Protein AF-A0AAD8F0W1-F1 (afdb_monomer)

Foldseek 3Di:
DPFQFADDVRPHGADPQQVVSGADRYPSFRPRAGAWQAADGRSPHGDDQQFTGTNSPHGAAPQAVVSGARRRPSFHPHGHPQFDDRRRPHGHDPPPPPPVVVVVVVVVVVVVVVVVCCVVVVVVVVVVCVVPVDDDPVVVVVVVVVVVVVVVVPDDDDDDPDPDDPPPPPPPPDPPDDDDDDDDDDDDDDDDDDDD

Mean predicted aligned error: 18.27 Å

Nearest PDB structures (foldseek):
  4k0v-assembly1_A  TM=4.143E-01  e=1.938E-05  Homo sapiens
  5mwf-assembly4_D  TM=3.570E-01  e=5.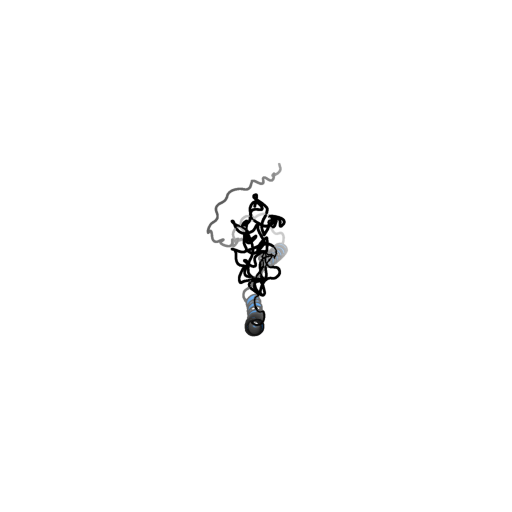885E-01  Homo sapiens
  5mwf-assembly3_C  TM=3.601E-01  e=7.722E-01  Homo sapiens

Sequence (196 aa):
CQSGQWGRNCTSSCNFNCFDSDCDSQRGSCLFGCVEGYRPPHCTETCVNGTYGQSCSSRCSSSCENAECDPFKGSCYKCAVGYEGPNCELKTFSVEMNSFRIGYAIGTLVTFLIILALLLVKPYLVQWREKFEKPSIYDQADALYEARHNYNDTVEEDNYQDREDIYQNCVVIQPEVDQGTEEYQNLSEYEFVKSK

pLDDT: mean 76.95, std 22.84, range [27.45, 98.31]

InterPro domains:
  IPR009030 Growth factor receptor cysteine-rich domain superfamily [SSF57184] (1-88)
  IPR052108 Multiple EGF-like domains/Integrin beta-like [PTHR24035] (1-91)

Solvent-accessible surface area (backbone atoms only — not comparable to full-atom values): 11509 Å² total; per-residue (Å²): 92,61,92,38,20,11,41,86,91,40,76,40,68,32,40,76,40,12,37,93,29,31,31,37,36,69,80,37,33,25,73,74,35,16,37,63,18,15,24,64,58,47,26,83,44,59,29,56,84,35,22,8,24,54,38,31,74,41,68,30,38,86,37,12,40,94,26,33,29,39,25,57,79,32,35,33,82,43,50,31,92,48,33,37,68,62,47,21,77,42,74,46,83,75,76,72,79,78,61,54,71,62,54,50,56,55,51,53,53,52,52,49,53,51,52,52,48,49,65,56,47,47,59,52,51,52,58,46,43,78,73,66,64,71,78,52,75,66,64,56,50,52,58,52,51,53,54,52,53,58,53,60,73,70,59,71,94,76,74,101,79,79,91,81,88,88,83,82,79,82,76,75,82,72,79,87,72,85,89,76,87,81,92,78,84,88,83,77,91,79,89,77,88,81,90,130

Organism: Biomphalaria pfeifferi (NCBI:txid112525)

Secondary structure (DSSP, 8-state):
--TTEESGGG-EEPPTTBGGG-B-TTT--BTT-B-BTB-TTTS-SBPPTTEESBTT-EE--TTBGGG-B-TTT--BSSBPTTEESTTS-EE-----TTTHHHHHHHHHHHHHHHHHHHHHHHHHHHHHHHHH-PPPHHHHHHHHHHHHHHHHHT-----TT--SSSSS----------------------------

Structure (mmCIF, N/CA/C/O backbone):
data_AF-A0AAD8F0W1-F1
#
_entry.id   AF-A0AAD8F0W1-F1
#
loop_
_atom_site.group_PDB
_atom_site.id
_atom_site.type_symbol
_atom_site.label_atom_id
_atom_site.label_alt_id
_atom_site.label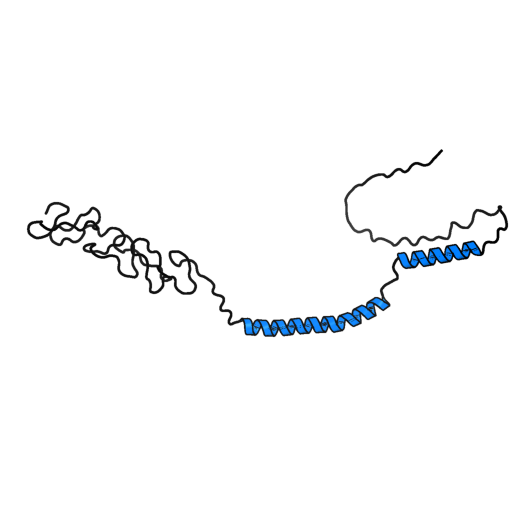_comp_id
_atom_site.label_asym_id
_atom_site.label_entity_id
_atom_site.label_seq_id
_atom_site.pdbx_PDB_ins_code
_atom_site.Cartn_x
_atom_site.Cartn_y
_atom_site.Cartn_z
_atom_site.occupancy
_atom_site.B_iso_or_equiv
_atom_site.auth_seq_id
_atom_site.auth_comp_id
_atom_site.auth_asym_id
_atom_site.auth_atom_id
_atom_site.pdbx_PDB_model_num
ATOM 1 N N . CYS A 1 1 ? 24.302 -4.507 -29.633 1.00 89.38 1 CYS A N 1
ATOM 2 C CA . CYS A 1 1 ? 24.215 -3.041 -29.486 1.00 89.38 1 CYS A CA 1
ATOM 3 C C . CYS A 1 1 ? 25.045 -2.617 -28.290 1.00 89.38 1 CYS A C 1
ATOM 5 O O . CYS A 1 1 ? 25.392 -3.490 -27.503 1.00 89.38 1 CYS A O 1
ATOM 7 N N . GLN A 1 2 ? 25.426 -1.340 -28.184 1.00 91.12 2 GLN A N 1
ATOM 8 C CA . GLN A 1 2 ? 26.020 -0.824 -26.941 1.00 91.12 2 GLN A CA 1
ATOM 9 C C . GLN A 1 2 ? 24.971 -0.864 -25.813 1.00 91.12 2 GLN A C 1
ATOM 11 O O . GLN A 1 2 ? 23.775 -0.914 -26.116 1.00 91.12 2 GLN A O 1
ATOM 16 N N . SER A 1 3 ? 25.396 -0.865 -24.541 1.00 90.81 3 SER A N 1
ATOM 17 C CA . SER A 1 3 ? 24.460 -0.792 -23.404 1.00 90.81 3 SER A CA 1
ATOM 18 C C . SER A 1 3 ? 23.529 0.412 -23.545 1.00 90.81 3 SER A C 1
ATOM 20 O O . SER A 1 3 ? 23.950 1.482 -23.987 1.00 90.81 3 SER A O 1
ATOM 22 N N . GLY A 1 4 ? 22.255 0.215 -23.208 1.00 93.38 4 GLY A N 1
ATOM 23 C CA . GLY A 1 4 ? 21.207 1.221 -23.401 1.00 93.38 4 GLY A CA 1
ATOM 24 C C . GLY A 1 4 ? 20.577 1.259 -24.804 1.00 93.38 4 GLY A C 1
ATOM 25 O O . GLY A 1 4 ? 19.687 2.077 -25.033 1.00 93.38 4 GLY A O 1
ATOM 26 N N . GLN A 1 5 ? 20.978 0.388 -25.741 1.00 96.12 5 GLN A N 1
ATOM 27 C CA . GLN A 1 5 ? 20.393 0.286 -27.089 1.00 96.12 5 GLN A CA 1
ATOM 28 C C . GLN A 1 5 ? 20.001 -1.152 -27.460 1.00 96.12 5 GLN A C 1
ATOM 30 O O . GLN A 1 5 ? 20.658 -2.116 -27.067 1.00 96.12 5 GLN A O 1
ATOM 35 N N . TRP A 1 6 ? 18.977 -1.309 -28.302 1.00 97.44 6 TRP A N 1
ATOM 36 C CA . TRP A 1 6 ? 18.485 -2.603 -28.777 1.00 97.44 6 TRP A CA 1
ATOM 37 C C . TRP A 1 6 ? 17.912 -2.558 -30.206 1.00 97.44 6 TRP A C 1
ATOM 39 O O . TRP A 1 6 ? 17.749 -1.499 -30.820 1.00 97.44 6 TRP A O 1
ATOM 49 N N . GLY A 1 7 ? 17.618 -3.742 -30.749 1.00 96.69 7 GLY A N 1
ATOM 50 C CA . GLY A 1 7 ? 16.962 -3.924 -32.045 1.00 96.69 7 GLY A CA 1
ATOM 51 C C . GLY A 1 7 ? 17.927 -4.024 -33.232 1.00 96.69 7 GLY A C 1
ATOM 52 O O . GLY A 1 7 ? 19.152 -3.944 -33.102 1.00 96.69 7 GLY A O 1
ATOM 53 N N . ARG A 1 8 ? 17.375 -4.221 -34.438 1.00 94.69 8 ARG A N 1
ATOM 54 C CA . ARG A 1 8 ? 18.183 -4.278 -35.668 1.00 94.69 8 ARG A CA 1
ATOM 55 C C . ARG A 1 8 ? 18.797 -2.903 -35.932 1.00 94.69 8 ARG A C 1
ATOM 57 O O . ARG A 1 8 ? 18.085 -1.907 -35.944 1.00 94.69 8 ARG A O 1
ATOM 64 N N . ASN A 1 9 ? 20.109 -2.868 -36.153 1.00 95.00 9 ASN A N 1
ATOM 65 C CA . ASN A 1 9 ? 20.916 -1.649 -36.304 1.00 95.00 9 ASN A CA 1
ATOM 66 C C . ASN A 1 9 ? 21.029 -0.763 -35.047 1.00 95.00 9 ASN A C 1
ATOM 68 O O . ASN A 1 9 ? 21.560 0.336 -35.156 1.00 95.00 9 ASN A O 1
ATOM 72 N N . CYS A 1 10 ? 20.593 -1.226 -33.867 1.00 94.81 10 CYS A N 1
ATOM 73 C CA . CYS A 1 10 ? 20.797 -0.523 -32.590 1.00 94.81 10 CYS A CA 1
ATOM 74 C C . CYS A 1 10 ? 20.196 0.887 -32.521 1.00 94.81 10 CYS A C 1
ATOM 76 O O . CYS A 1 10 ? 20.738 1.773 -31.869 1.00 94.81 10 CYS A O 1
ATOM 78 N N . THR A 1 11 ? 19.074 1.102 -33.207 1.00 96.31 11 THR A N 1
ATOM 79 C CA . THR A 1 11 ? 18.412 2.411 -33.282 1.00 96.31 11 THR A CA 1
ATOM 80 C C . THR A 1 11 ? 17.409 2.656 -32.159 1.00 96.31 11 THR A C 1
ATOM 82 O O . THR A 1 11 ? 16.980 3.791 -31.977 1.00 96.31 11 THR A O 1
ATOM 85 N N . SER A 1 12 ? 17.004 1.615 -31.424 1.00 96.06 12 SER A N 1
ATOM 86 C CA . SER A 1 12 ? 16.048 1.742 -30.321 1.00 96.06 12 SER A CA 1
ATOM 87 C C . SER A 1 12 ? 16.791 1.874 -29.000 1.00 96.06 12 SER A C 1
ATOM 89 O O . SER A 1 12 ? 17.738 1.133 -28.754 1.00 96.06 12 SER A O 1
ATOM 91 N N . SER A 1 13 ? 16.357 2.789 -28.140 1.00 96.00 13 SER A N 1
ATOM 92 C CA . SER A 1 13 ? 16.905 2.924 -26.787 1.00 96.00 13 SER A CA 1
ATOM 93 C C . SER A 1 13 ? 16.178 2.003 -25.810 1.00 96.00 13 SER A C 1
ATOM 95 O O . SER A 1 13 ? 14.981 1.739 -25.963 1.00 96.00 13 SER A O 1
ATOM 97 N N . CYS A 1 14 ? 16.894 1.518 -24.797 1.00 96.81 14 CYS A N 1
ATOM 98 C CA . CYS A 1 14 ? 16.284 0.852 -23.651 1.00 96.81 14 CYS A CA 1
ATOM 99 C C . CYS A 1 14 ? 15.337 1.816 -22.921 1.00 96.81 14 CYS A C 1
ATOM 101 O O . CYS A 1 14 ? 15.538 3.034 -22.930 1.00 96.81 14 CYS A O 1
ATOM 103 N N . ASN A 1 15 ? 14.290 1.278 -22.295 1.00 96.88 15 ASN A N 1
ATOM 104 C CA . ASN A 1 15 ? 13.390 2.089 -21.483 1.00 96.88 15 ASN A CA 1
ATOM 105 C C . ASN A 1 15 ? 14.139 2.598 -20.237 1.00 96.88 15 ASN A C 1
ATOM 107 O O . ASN A 1 15 ? 14.845 1.830 -19.589 1.00 96.88 15 ASN A O 1
ATOM 111 N N . PHE A 1 16 ? 13.961 3.869 -19.877 1.00 96.44 16 PHE A N 1
ATOM 112 C CA . PHE A 1 16 ? 14.598 4.460 -18.694 1.00 96.44 16 PHE A CA 1
ATOM 113 C C . PHE A 1 16 ? 14.100 3.851 -17.369 1.00 96.44 16 PHE A C 1
ATOM 115 O O . PHE A 1 16 ? 14.777 3.957 -16.353 1.00 96.44 16 PHE A O 1
ATOM 122 N N . ASN A 1 17 ? 12.935 3.195 -17.381 1.00 97.69 17 ASN A N 1
ATOM 123 C CA . ASN A 1 17 ? 12.394 2.441 -16.250 1.00 97.69 17 ASN A CA 1
ATOM 124 C C . ASN A 1 17 ? 12.990 1.028 -16.125 1.00 97.69 17 ASN A C 1
ATOM 126 O O . ASN A 1 17 ? 12.664 0.319 -15.169 1.00 97.69 17 ASN A O 1
ATOM 130 N N . CYS A 1 18 ? 13.830 0.582 -17.069 1.00 97.56 18 CYS A N 1
ATOM 131 C CA . CYS A 1 18 ? 14.682 -0.580 -16.829 1.00 97.56 18 CYS A CA 1
ATOM 132 C C . CYS A 1 18 ? 15.639 -0.254 -15.677 1.00 97.56 18 CYS A C 1
ATOM 134 O O . CYS A 1 18 ? 16.180 0.852 -15.608 1.00 97.56 18 CYS A O 1
ATOM 136 N N . PHE A 1 19 ? 15.900 -1.220 -14.801 1.00 95.00 19 PHE A N 1
ATOM 137 C CA . PHE A 1 19 ? 16.954 -1.052 -13.803 1.00 95.00 19 PHE A CA 1
ATOM 138 C C . PHE A 1 19 ? 18.311 -0.831 -14.507 1.00 95.00 19 PHE A C 1
ATOM 140 O O . PHE A 1 19 ? 18.602 -1.490 -15.507 1.00 95.00 19 PHE A O 1
ATOM 147 N N . ASP A 1 20 ? 19.080 0.162 -14.049 1.00 91.94 20 ASP A N 1
ATOM 148 C CA . ASP A 1 20 ? 20.297 0.688 -14.700 1.00 91.94 20 ASP A CA 1
ATOM 149 C C . ASP A 1 20 ? 20.134 1.136 -16.169 1.00 91.94 20 ASP A C 1
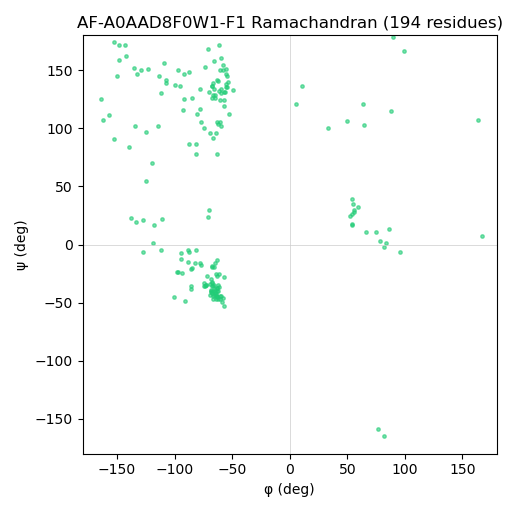ATOM 151 O O . ASP A 1 20 ? 21.118 1.323 -16.884 1.00 91.94 20 ASP A O 1
ATOM 155 N N . SER A 1 21 ? 18.894 1.352 -16.637 1.00 92.88 21 SER A N 1
ATOM 156 C CA . SER A 1 21 ? 18.585 1.653 -18.046 1.00 92.88 21 SER A CA 1
ATOM 157 C C . SER A 1 21 ? 19.144 0.619 -19.038 1.00 92.88 21 SER A C 1
ATOM 159 O O . SER A 1 21 ? 19.386 0.946 -20.203 1.00 92.88 21 SER A O 1
ATOM 161 N N . ASP A 1 22 ? 19.333 -0.630 -18.597 1.00 94.31 22 ASP A N 1
ATOM 162 C CA . ASP A 1 22 ? 19.926 -1.692 -19.410 1.00 94.31 22 ASP A CA 1
ATOM 163 C C . ASP A 1 22 ? 18.896 -2.739 -19.853 1.00 94.31 22 ASP A C 1
ATOM 165 O O . ASP A 1 22 ? 17.976 -3.126 -19.121 1.00 94.31 22 ASP A O 1
ATOM 169 N N . CYS A 1 23 ? 19.037 -3.206 -21.091 1.00 97.06 23 CYS A N 1
ATOM 170 C CA . CYS A 1 23 ? 18.087 -4.116 -21.712 1.00 97.06 23 CYS A CA 1
ATOM 171 C C . CYS A 1 23 ? 18.754 -5.067 -22.709 1.00 97.06 23 CYS A C 1
ATOM 173 O O . CYS A 1 23 ? 19.840 -4.821 -23.232 1.00 97.06 23 CYS A O 1
ATOM 175 N N . ASP A 1 24 ? 18.080 -6.182 -22.985 1.00 97.44 24 ASP A N 1
ATOM 176 C CA . ASP A 1 24 ? 18.517 -7.180 -23.948 1.00 97.44 24 ASP A CA 1
ATOM 177 C C . ASP A 1 24 ? 18.706 -6.529 -25.321 1.00 97.44 24 ASP A C 1
ATOM 179 O O . ASP A 1 24 ? 17.765 -6.013 -25.925 1.00 97.44 24 ASP A O 1
ATOM 183 N N . SER A 1 25 ? 19.932 -6.584 -25.838 1.00 96.44 25 SER A N 1
ATOM 184 C CA . SER A 1 25 ? 20.296 -5.884 -27.073 1.00 96.44 25 SER A CA 1
ATOM 185 C C . SER A 1 25 ? 19.541 -6.353 -28.329 1.00 96.44 25 SER A C 1
ATOM 187 O O . SER A 1 25 ? 19.584 -5.668 -29.353 1.00 96.44 25 SER A O 1
ATOM 189 N N . GLN A 1 26 ? 18.849 -7.497 -28.285 1.00 95.06 26 GLN A N 1
ATOM 190 C CA . GLN A 1 26 ? 18.045 -8.008 -29.397 1.00 95.06 26 GLN A CA 1
ATOM 191 C C . GLN A 1 26 ? 16.552 -7.731 -29.201 1.00 95.06 26 GLN A C 1
ATOM 193 O O . GLN A 1 26 ? 15.885 -7.306 -30.144 1.00 95.06 26 GLN A O 1
ATOM 198 N N . ARG A 1 27 ? 16.029 -7.986 -27.997 1.00 95.94 27 ARG A N 1
ATOM 199 C CA . ARG A 1 27 ? 14.596 -7.957 -27.670 1.00 95.94 27 ARG A CA 1
ATOM 200 C C . ARG A 1 27 ? 14.133 -6.651 -27.039 1.00 95.94 27 ARG A C 1
ATOM 202 O O . ARG A 1 27 ? 12.944 -6.371 -27.091 1.00 95.94 27 ARG A O 1
ATOM 209 N N . GLY A 1 28 ? 15.030 -5.889 -26.419 1.00 96.00 28 GLY A N 1
ATOM 210 C CA . GLY A 1 28 ? 14.695 -4.678 -25.668 1.00 96.00 28 GLY A CA 1
ATOM 211 C C . GLY A 1 28 ? 14.047 -4.935 -24.307 1.00 96.00 28 GLY A C 1
ATOM 212 O O . GLY A 1 28 ? 13.502 -4.011 -23.708 1.00 96.00 28 GLY A O 1
ATOM 213 N N . SER A 1 29 ? 14.035 -6.181 -23.828 1.00 97.50 29 SER A N 1
ATOM 214 C CA . SER A 1 29 ? 13.514 -6.541 -22.503 1.00 97.50 29 SER A CA 1
ATOM 215 C C . SER A 1 29 ? 14.534 -6.179 -21.425 1.00 97.50 29 SER A C 1
ATOM 217 O O . SER A 1 29 ? 15.712 -6.484 -21.584 1.00 97.50 29 SER A O 1
ATOM 219 N N . CYS A 1 30 ? 14.113 -5.539 -20.341 1.00 97.69 30 CYS A N 1
ATOM 220 C CA . CYS A 1 30 ? 15.010 -5.096 -19.277 1.00 97.69 30 CYS A CA 1
ATOM 221 C C . CYS A 1 30 ? 15.662 -6.297 -18.579 1.00 97.69 30 CYS A C 1
ATOM 223 O O . CYS A 1 30 ? 14.969 -7.226 -18.159 1.00 97.69 30 CYS A O 1
ATOM 225 N N . LEU A 1 31 ? 16.993 -6.281 -18.461 1.00 95.62 31 LEU A N 1
ATOM 226 C CA . LEU A 1 31 ? 17.769 -7.447 -18.012 1.00 95.62 31 LEU A CA 1
ATOM 227 C C . LEU A 1 31 ? 17.613 -7.722 -16.513 1.00 95.62 31 LEU A C 1
ATOM 229 O O . LEU A 1 31 ? 17.564 -8.877 -16.097 1.00 95.62 31 LEU A O 1
ATOM 233 N N . PHE A 1 32 ? 17.489 -6.662 -15.718 1.00 95.44 32 PHE A N 1
ATOM 234 C CA . PHE A 1 32 ? 17.418 -6.725 -14.255 1.00 95.44 32 PHE A CA 1
ATOM 235 C C . PHE A 1 32 ? 16.027 -6.347 -13.724 1.00 95.44 32 PHE A C 1
ATOM 237 O O . PHE A 1 32 ? 15.868 -5.958 -12.569 1.00 95.44 32 PHE A O 1
ATOM 244 N N . GLY A 1 33 ? 15.006 -6.459 -14.580 1.00 96.75 33 GLY A N 1
ATOM 245 C CA . GLY A 1 33 ? 13.647 -6.031 -14.272 1.00 96.75 33 GLY A CA 1
ATOM 246 C C . GLY A 1 33 ? 13.464 -4.514 -14.348 1.00 96.75 33 GLY A C 1
ATOM 247 O O . GLY A 1 33 ? 14.206 -3.801 -15.028 1.00 96.75 33 GLY A O 1
ATOM 248 N N . CYS A 1 34 ? 12.423 -4.040 -13.675 1.00 98.12 34 CYS A N 1
ATOM 249 C CA . CYS A 1 34 ? 11.986 -2.651 -13.685 1.00 98.12 34 CYS A CA 1
ATOM 250 C C . CYS A 1 34 ? 12.246 -1.956 -12.357 1.00 98.12 34 CYS A C 1
ATOM 252 O O . CYS A 1 34 ? 12.248 -2.599 -11.303 1.00 98.12 34 CYS A O 1
ATOM 254 N N . VAL A 1 35 ? 12.357 -0.630 -12.416 1.00 97.38 35 VAL A N 1
ATOM 255 C CA . VAL A 1 35 ? 12.230 0.245 -11.244 1.00 97.38 35 VAL A CA 1
ATOM 256 C C . VAL A 1 35 ? 10.834 0.130 -10.611 1.00 97.38 35 VAL A C 1
ATOM 258 O O . VAL A 1 35 ? 9.933 -0.529 -11.140 1.00 97.38 35 VAL A O 1
ATOM 261 N N . GLU A 1 36 ? 10.661 0.742 -9.441 1.00 97.81 36 GLU A N 1
ATOM 262 C CA . GLU A 1 36 ? 9.404 0.708 -8.689 1.00 97.81 36 GLU A CA 1
ATOM 263 C C . GLU A 1 36 ? 8.210 1.195 -9.516 1.00 97.81 36 GLU A C 1
ATOM 265 O O . GLU A 1 36 ? 8.282 2.203 -10.218 1.00 97.81 36 GLU A O 1
ATOM 270 N N . GLY A 1 37 ? 7.102 0.460 -9.422 1.00 98.00 37 GLY A N 1
ATOM 271 C CA . GLY A 1 37 ? 5.839 0.813 -10.060 1.00 98.00 37 GLY A CA 1
ATOM 272 C C . GLY A 1 37 ? 5.714 0.434 -11.527 1.00 98.00 37 GLY A C 1
ATOM 273 O O . GLY A 1 37 ? 4.631 0.622 -12.072 1.00 98.00 37 GLY A O 1
ATOM 274 N N . TYR A 1 38 ? 6.744 -0.150 -12.147 1.00 98.31 38 TYR A N 1
ATOM 275 C CA . TYR A 1 38 ? 6.713 -0.595 -13.542 1.00 98.31 38 TYR A CA 1
ATOM 276 C C . TYR A 1 38 ? 6.801 -2.110 -13.677 1.00 98.31 38 TYR A C 1
ATOM 278 O O . TYR A 1 38 ? 7.499 -2.790 -12.919 1.00 98.31 38 TYR A O 1
ATOM 286 N N . ARG A 1 39 ? 6.103 -2.645 -14.685 1.00 97.62 39 ARG A N 1
ATOM 287 C CA . ARG A 1 39 ? 6.002 -4.089 -14.904 1.00 97.62 39 ARG A CA 1
ATOM 288 C C . ARG A 1 39 ? 6.955 -4.597 -15.996 1.00 97.62 39 ARG A C 1
ATOM 290 O O . ARG A 1 39 ? 7.059 -3.983 -17.066 1.00 97.62 39 ARG A O 1
ATOM 297 N N . PRO A 1 40 ? 7.621 -5.746 -15.778 1.00 97.25 40 PRO A N 1
ATOM 298 C CA . PRO A 1 40 ? 8.369 -6.437 -16.824 1.00 97.25 40 PRO A CA 1
ATOM 299 C C . PRO A 1 40 ? 7.466 -6.831 -18.012 1.00 97.25 40 PRO A C 1
ATOM 301 O O . PRO A 1 40 ? 6.247 -6.942 -17.850 1.00 97.25 40 PRO A O 1
ATOM 304 N N . PRO A 1 41 ? 8.034 -7.100 -19.203 1.00 96.81 41 PRO A N 1
ATOM 305 C CA . PRO A 1 41 ? 9.470 -7.188 -19.490 1.00 96.81 41 PRO A CA 1
ATOM 306 C C . PRO A 1 41 ? 10.121 -5.898 -20.015 1.00 96.81 41 PRO A C 1
ATOM 308 O O . PRO A 1 41 ? 11.342 -5.839 -20.056 1.00 96.81 41 PRO A O 1
ATOM 311 N N . HIS A 1 42 ? 9.356 -4.879 -20.420 1.00 96.94 42 HIS A N 1
ATOM 312 C CA . HIS A 1 42 ? 9.901 -3.654 -21.041 1.00 96.94 42 HIS A CA 1
ATOM 313 C C . HIS A 1 42 ? 9.769 -2.392 -20.177 1.00 96.94 42 HIS A C 1
ATOM 315 O O . HIS A 1 42 ? 10.235 -1.330 -20.584 1.00 96.94 42 HIS A O 1
ATOM 321 N N . CYS A 1 43 ? 9.112 -2.483 -19.015 1.00 97.81 43 CYS A N 1
ATOM 322 C CA . CYS A 1 43 ? 8.910 -1.364 -18.087 1.00 97.81 43 CYS A CA 1
ATOM 323 C C . CYS A 1 43 ? 8.231 -0.138 -18.730 1.00 97.81 43 CYS A C 1
ATOM 325 O O . CYS A 1 43 ? 8.461 1.006 -18.342 1.00 97.81 43 CYS A O 1
ATOM 327 N N . THR A 1 44 ? 7.392 -0.373 -19.743 1.00 97.25 44 THR A N 1
ATOM 328 C CA . THR A 1 44 ? 6.604 0.659 -20.437 1.00 97.25 44 THR A CA 1
ATOM 329 C C . THR A 1 44 ? 5.286 0.962 -19.740 1.00 97.25 44 THR A C 1
ATOM 331 O O . THR A 1 44 ? 4.702 2.014 -19.968 1.00 97.25 44 THR A O 1
ATOM 334 N N . GLU A 1 45 ? 4.811 0.039 -18.911 1.00 97.69 45 GLU A N 1
ATOM 335 C CA . GLU A 1 45 ? 3.529 0.125 -18.226 1.00 97.69 45 GLU A CA 1
ATOM 336 C C . GLU A 1 45 ? 3.730 0.015 -16.721 1.00 97.69 45 GLU A C 1
ATOM 338 O O . GLU A 1 45 ? 4.663 -0.649 -16.251 1.00 97.69 45 GLU A O 1
ATOM 343 N N . THR A 1 46 ? 2.831 0.647 -15.973 1.00 97.75 46 THR A N 1
ATOM 344 C CA . THR A 1 46 ? 2.810 0.535 -14.520 1.00 97.75 46 THR A CA 1
ATOM 345 C C . THR A 1 46 ? 2.344 -0.848 -14.072 1.00 97.75 46 THR A C 1
ATOM 347 O O . THR A 1 46 ? 1.832 -1.639 -14.870 1.00 97.75 46 THR A O 1
ATOM 350 N N . CYS A 1 47 ? 2.507 -1.153 -12.787 1.00 97.94 47 CYS A N 1
ATOM 351 C CA . CYS A 1 47 ? 1.969 -2.376 -12.205 1.00 97.94 47 CYS A CA 1
ATOM 352 C C . CYS A 1 47 ? 0.466 -2.516 -12.447 1.00 97.94 47 CYS A C 1
ATOM 354 O O . CYS A 1 47 ? -0.279 -1.536 -12.474 1.00 97.94 47 CYS A O 1
ATOM 356 N N . VAL A 1 48 ? 0.038 -3.764 -12.635 1.00 95.94 48 VAL A N 1
ATOM 357 C CA . VAL A 1 48 ? -1.382 -4.106 -12.730 1.00 95.94 48 VAL A CA 1
ATOM 358 C C . VAL A 1 48 ? -2.022 -4.024 -11.347 1.00 95.94 48 VAL A C 1
ATOM 360 O O . VAL A 1 48 ? -1.347 -4.258 -10.337 1.00 95.94 48 VAL A O 1
ATOM 363 N N . ASN A 1 49 ? -3.328 -3.745 -11.309 1.00 95.31 49 ASN A N 1
ATOM 364 C CA . ASN A 1 49 ? -4.103 -3.712 -10.067 1.00 95.31 49 ASN A CA 1
ATOM 365 C C . ASN A 1 49 ? -3.842 -4.985 -9.245 1.00 95.31 49 ASN A C 1
ATOM 367 O O . ASN A 1 49 ? -3.835 -6.097 -9.780 1.00 95.31 49 ASN A O 1
ATOM 371 N N . GLY A 1 50 ? -3.588 -4.814 -7.947 1.00 96.25 50 GLY A N 1
ATOM 372 C CA . GLY A 1 50 ? -3.202 -5.904 -7.050 1.00 96.25 50 GLY A CA 1
ATOM 373 C C . GLY A 1 50 ? -1.698 -6.073 -6.833 1.00 96.25 50 GLY A C 1
ATOM 374 O O . GLY A 1 50 ? -1.319 -6.871 -5.973 1.00 96.25 50 GLY A O 1
ATOM 375 N N . THR A 1 51 ? -0.836 -5.339 -7.548 1.00 97.50 51 THR A N 1
ATOM 376 C CA . THR A 1 51 ? 0.628 -5.417 -7.392 1.00 97.50 51 THR A CA 1
ATOM 377 C C . THR A 1 51 ? 1.301 -4.048 -7.348 1.00 97.50 51 THR A C 1
ATOM 379 O O . THR A 1 51 ? 0.797 -3.091 -7.928 1.00 97.50 51 THR A O 1
ATOM 382 N N . TYR A 1 52 ? 2.447 -3.960 -6.673 1.00 98.06 52 TYR A N 1
ATOM 383 C CA . TYR A 1 52 ? 3.217 -2.723 -6.529 1.00 98.06 52 TYR A CA 1
ATOM 384 C C . TYR A 1 52 ? 4.718 -2.990 -6.318 1.00 98.06 52 TYR A C 1
ATOM 386 O O . TYR A 1 52 ? 5.153 -4.136 -6.158 1.00 98.06 52 TYR A O 1
ATOM 394 N N . GLY A 1 53 ? 5.516 -1.921 -6.300 1.00 97.69 53 GLY A N 1
ATOM 395 C CA . GLY A 1 53 ? 6.944 -1.955 -5.978 1.00 97.69 53 GLY A CA 1
ATOM 396 C C . GLY A 1 53 ? 7.835 -2.364 -7.152 1.00 97.69 53 GLY A C 1
ATOM 397 O O . GLY A 1 53 ? 7.425 -2.333 -8.315 1.00 97.69 53 GLY A O 1
ATOM 398 N N . GLN A 1 54 ? 9.091 -2.711 -6.860 1.00 97.12 54 GLN A N 1
ATOM 399 C CA . GLN A 1 54 ? 10.081 -3.066 -7.878 1.00 97.12 54 GLN A CA 1
ATOM 400 C C . GLN A 1 54 ? 9.624 -4.283 -8.682 1.00 97.12 54 GLN A C 1
ATOM 402 O O . GLN A 1 54 ? 9.331 -5.344 -8.119 1.00 97.12 54 GLN A O 1
ATOM 407 N N . SER A 1 55 ? 9.566 -4.124 -10.007 1.00 97.19 55 SER A N 1
ATOM 408 C CA . SER A 1 55 ? 9.097 -5.163 -10.932 1.00 97.19 55 SER A CA 1
ATOM 409 C C . SER A 1 55 ? 7.724 -5.750 -10.566 1.00 97.19 55 SER A C 1
ATOM 411 O O . SER A 1 55 ? 7.436 -6.892 -10.922 1.00 97.19 55 SER A O 1
ATOM 413 N N . CYS A 1 56 ? 6.890 -4.994 -9.841 1.00 97.44 56 CYS A N 1
ATOM 414 C CA . CYS A 1 56 ? 5.579 -5.429 -9.349 1.00 97.44 56 CYS A CA 1
ATOM 415 C C . CYS A 1 56 ? 5.627 -6.725 -8.521 1.00 97.44 56 CYS A C 1
ATOM 417 O O . CYS A 1 56 ? 4.728 -7.563 -8.597 1.00 97.44 56 CYS A O 1
ATOM 419 N N . SER A 1 57 ? 6.709 -6.914 -7.759 1.00 97.44 57 SER A N 1
ATOM 420 C CA . SER A 1 57 ? 6.942 -8.124 -6.962 1.00 97.44 57 SER A CA 1
ATOM 421 C C . SER A 1 57 ? 6.128 -8.178 -5.662 1.00 97.44 57 SER A C 1
ATOM 423 O O . SER A 1 57 ? 5.942 -9.265 -5.109 1.00 97.44 57 SER A O 1
ATOM 425 N N . SER A 1 58 ? 5.594 -7.045 -5.199 1.00 97.44 58 SER A N 1
ATOM 426 C CA . SER A 1 58 ? 4.753 -6.957 -4.002 1.00 97.44 58 SER A CA 1
ATOM 427 C C . SER A 1 58 ? 3.269 -6.975 -4.360 1.00 97.44 58 SER A C 1
ATOM 429 O O . SER A 1 58 ? 2.868 -6.517 -5.429 1.00 97.44 58 SER A O 1
ATOM 431 N N . ARG A 1 59 ? 2.430 -7.494 -3.457 1.00 96.62 59 ARG A N 1
ATOM 432 C CA . ARG A 1 59 ? 0.970 -7.567 -3.638 1.00 96.62 59 ARG A CA 1
ATOM 433 C C . ARG A 1 59 ? 0.275 -6.561 -2.737 1.00 96.62 59 ARG A C 1
ATOM 435 O O . ARG A 1 59 ? 0.652 -6.445 -1.575 1.00 96.62 59 ARG A O 1
ATOM 442 N N . CYS A 1 60 ? -0.752 -5.892 -3.254 1.00 96.56 60 CYS A N 1
ATOM 443 C CA . CYS A 1 60 ? -1.601 -5.013 -2.452 1.00 96.56 60 CYS A CA 1
ATOM 444 C C . CYS A 1 60 ? -2.198 -5.771 -1.253 1.00 96.56 60 CYS A C 1
ATOM 446 O O . CYS A 1 60 ? -2.437 -6.981 -1.324 1.00 96.56 60 CYS A O 1
ATOM 448 N N . SER A 1 61 ? -2.472 -5.050 -0.163 1.00 95.31 61 SER A N 1
ATOM 449 C CA . SER A 1 61 ? -3.191 -5.600 0.989 1.00 95.31 61 SER A CA 1
ATOM 450 C C . SER A 1 61 ? -4.538 -6.183 0.553 1.00 95.31 61 SER A C 1
ATOM 452 O O . SER A 1 61 ? -5.270 -5.572 -0.226 1.00 95.31 61 SER A O 1
ATOM 454 N N . SER A 1 62 ? -4.907 -7.352 1.086 1.00 94.12 62 SER A N 1
ATOM 455 C CA . SER A 1 62 ? -6.222 -7.959 0.830 1.00 94.12 62 SER A CA 1
ATOM 456 C C . SER A 1 62 ? -7.381 -7.132 1.392 1.00 94.12 62 SER A C 1
ATOM 458 O O . SER A 1 62 ? -8.530 -7.368 1.032 1.00 94.12 62 SER A O 1
ATOM 460 N N . SER A 1 63 ? -7.078 -6.191 2.288 1.00 95.69 63 SER A N 1
ATOM 461 C CA . SER A 1 63 ? -8.034 -5.251 2.868 1.00 95.69 63 SER A CA 1
ATOM 462 C C . SER A 1 63 ? -8.190 -3.967 2.043 1.00 95.69 63 SER A C 1
ATOM 464 O O . SER A 1 63 ? -9.039 -3.143 2.384 1.00 95.69 63 SER A O 1
ATOM 466 N N . CYS A 1 64 ? -7.408 -3.773 0.970 1.00 96.69 64 CYS A N 1
ATOM 467 C CA . CYS A 1 64 ? -7.712 -2.740 -0.019 1.00 96.69 64 CYS A CA 1
ATOM 468 C C . CYS A 1 64 ? -9.009 -3.115 -0.754 1.00 96.69 64 CYS A C 1
ATOM 470 O O . CYS A 1 64 ? -9.209 -4.269 -1.143 1.00 96.69 64 CYS A O 1
ATOM 472 N N . GLU A 1 65 ? -9.874 -2.141 -1.014 1.00 95.38 65 GLU A N 1
ATOM 473 C CA . GLU A 1 65 ? -11.056 -2.357 -1.847 1.00 95.38 65 GLU A CA 1
ATOM 474 C C . GLU A 1 65 ? -10.633 -2.769 -3.266 1.00 95.38 65 GLU A C 1
ATOM 476 O O . GLU A 1 65 ? -9.728 -2.177 -3.852 1.00 95.38 65 GLU A O 1
ATOM 481 N N . ASN A 1 66 ? -11.245 -3.835 -3.794 1.00 92.75 66 ASN A N 1
ATOM 482 C CA . ASN A 1 66 ? -10.894 -4.459 -5.081 1.00 92.75 66 ASN A CA 1
ATOM 483 C C . ASN A 1 66 ? -9.412 -4.869 -5.230 1.00 92.75 66 ASN A C 1
ATOM 485 O O . ASN A 1 66 ? -8.956 -5.103 -6.347 1.00 92.75 66 ASN A O 1
ATOM 489 N N . ALA A 1 67 ? -8.664 -4.976 -4.123 1.00 92.56 67 ALA A N 1
ATOM 490 C CA . ALA A 1 67 ? -7.210 -5.146 -4.128 1.00 92.56 67 ALA A CA 1
ATOM 491 C C . ALA A 1 67 ? -6.463 -4.042 -4.911 1.00 92.56 67 ALA A C 1
ATOM 493 O O . ALA A 1 67 ? -5.379 -4.280 -5.439 1.00 92.56 67 ALA A O 1
ATOM 494 N N . GLU A 1 68 ? -7.019 -2.832 -4.996 1.00 94.44 68 GLU A N 1
ATOM 495 C CA . GLU A 1 68 ? -6.388 -1.712 -5.696 1.00 94.44 68 GLU A CA 1
ATOM 496 C C . GLU A 1 68 ? -5.522 -0.878 -4.748 1.00 94.44 68 GLU A C 1
ATOM 498 O O . GLU A 1 68 ? -5.977 -0.376 -3.716 1.00 94.44 68 GLU A O 1
ATOM 503 N N . CYS A 1 69 ? -4.254 -0.711 -5.118 1.00 97.12 69 CYS A N 1
ATOM 504 C CA . CYS A 1 69 ? -3.300 0.107 -4.387 1.00 97.12 69 CYS A CA 1
ATOM 505 C C . CYS A 1 69 ? -2.365 0.858 -5.336 1.00 97.12 69 CYS A C 1
ATOM 507 O O . CYS A 1 69 ? -2.242 0.513 -6.512 1.00 97.12 69 CYS A O 1
ATOM 509 N N . ASP A 1 70 ? -1.713 1.892 -4.809 1.00 97.69 70 ASP A N 1
ATOM 510 C CA . ASP A 1 70 ? -0.718 2.682 -5.519 1.00 97.69 70 ASP A CA 1
ATOM 511 C C . ASP A 1 70 ? 0.422 1.780 -6.028 1.00 97.69 70 ASP A C 1
ATOM 513 O O . ASP A 1 70 ? 1.048 1.084 -5.223 1.00 97.69 70 ASP A O 1
ATOM 517 N N . PRO A 1 71 ? 0.734 1.782 -7.337 1.00 97.62 71 PRO A N 1
ATOM 518 C CA . PRO A 1 71 ? 1.714 0.861 -7.908 1.00 97.62 71 PRO A CA 1
ATOM 519 C C . PRO A 1 71 ? 3.148 1.135 -7.429 1.00 97.62 71 PRO A C 1
ATOM 521 O O . PRO A 1 71 ? 3.991 0.241 -7.493 1.00 97.62 71 PRO A O 1
ATOM 524 N N . PHE A 1 72 ? 3.444 2.332 -6.918 1.00 97.44 72 PHE A N 1
ATOM 525 C CA . PHE A 1 72 ? 4.763 2.697 -6.402 1.00 97.44 72 PHE A CA 1
ATOM 526 C C . PHE A 1 72 ? 4.872 2.397 -4.906 1.00 97.44 72 PHE A C 1
ATOM 528 O O . PHE A 1 72 ? 5.826 1.757 -4.471 1.00 97.44 72 PHE A O 1
ATOM 535 N N . LYS A 1 73 ? 3.883 2.828 -4.114 1.00 96.00 73 LYS A N 1
ATOM 536 C CA . LYS A 1 73 ? 3.940 2.788 -2.641 1.00 96.00 73 LYS A CA 1
ATOM 537 C C . LYS A 1 73 ? 3.232 1.592 -2.013 1.00 96.00 73 LYS A C 1
ATOM 539 O O . LYS A 1 73 ? 3.532 1.247 -0.874 1.00 96.00 73 LYS A O 1
ATOM 544 N N . GLY A 1 74 ? 2.270 0.995 -2.712 1.00 96.06 74 GLY A N 1
ATOM 545 C CA . GLY A 1 74 ? 1.411 -0.064 -2.181 1.00 96.06 74 GLY A CA 1
ATOM 546 C C . GLY A 1 74 ? 0.272 0.419 -1.284 1.00 96.06 74 GLY A C 1
ATOM 547 O O . GLY A 1 74 ? -0.475 -0.408 -0.764 1.00 96.06 74 GLY A O 1
ATOM 548 N N . SER A 1 75 ? 0.114 1.736 -1.112 1.00 96.75 75 SER A N 1
ATOM 549 C CA . SER A 1 75 ? -0.963 2.320 -0.306 1.00 96.75 75 SER A CA 1
ATOM 550 C C . SER A 1 75 ? -2.314 2.153 -0.985 1.00 96.75 75 SER A C 1
ATOM 552 O O . SER A 1 75 ? -2.457 2.451 -2.170 1.00 96.75 75 SER A O 1
ATOM 554 N N . CYS A 1 76 ? -3.310 1.669 -0.250 1.00 96.94 76 CYS A N 1
ATOM 555 C CA . CYS A 1 76 ? -4.638 1.422 -0.796 1.00 96.94 76 CYS A CA 1
ATOM 556 C C . CYS A 1 76 ? -5.322 2.747 -1.156 1.00 96.94 76 CYS A C 1
ATOM 558 O O . CYS A 1 76 ? -5.312 3.691 -0.365 1.00 96.94 76 CYS A O 1
ATOM 560 N N . TYR A 1 77 ? -5.979 2.811 -2.316 1.00 95.62 77 TYR A N 1
ATOM 561 C CA . TYR A 1 77 ? -6.788 3.986 -2.669 1.00 95.62 77 TYR A CA 1
ATOM 562 C C . TYR A 1 77 ? -8.044 4.097 -1.803 1.00 95.62 77 TYR A C 1
ATOM 564 O O . TYR A 1 77 ? -8.494 5.197 -1.482 1.00 95.62 77 TYR A O 1
ATOM 572 N N . LYS A 1 78 ? -8.606 2.947 -1.421 1.00 95.62 78 LYS A N 1
ATOM 573 C CA . LYS A 1 78 ? -9.750 2.842 -0.522 1.00 95.62 78 LYS A CA 1
ATOM 574 C C . LYS A 1 78 ? -9.681 1.531 0.257 1.00 95.62 78 LYS A C 1
ATOM 576 O O . LYS A 1 78 ? -9.219 0.519 -0.271 1.00 95.62 78 LYS A O 1
ATOM 581 N N . CYS A 1 79 ? -10.120 1.558 1.511 1.00 96.12 79 CYS A N 1
ATOM 582 C CA . CYS A 1 79 ? -10.171 0.376 2.365 1.00 96.12 79 CYS A CA 1
ATOM 583 C C . CYS A 1 79 ? -11.519 -0.329 2.283 1.00 96.12 79 CYS A C 1
ATOM 585 O O . CYS A 1 79 ? -12.565 0.310 2.150 1.00 96.12 79 CYS A O 1
ATOM 587 N N . ALA A 1 80 ? -11.488 -1.655 2.415 1.00 94.12 80 ALA A N 1
ATOM 588 C CA . ALA A 1 80 ? -12.682 -2.444 2.659 1.00 94.12 80 ALA A CA 1
ATOM 589 C C . ALA A 1 80 ? -13.382 -1.981 3.949 1.00 94.12 80 ALA A C 1
ATOM 591 O O . ALA A 1 80 ? -12.759 -1.441 4.866 1.00 94.12 80 ALA A O 1
ATOM 592 N N . VAL A 1 81 ? -14.694 -2.214 4.032 1.00 91.81 81 VAL A N 1
ATOM 593 C CA . VAL A 1 81 ? -15.488 -1.869 5.220 1.00 91.81 81 VAL A CA 1
ATOM 594 C C . VAL A 1 81 ? -14.884 -2.535 6.455 1.00 91.81 81 VAL A C 1
ATOM 596 O O . VAL A 1 81 ? -14.605 -3.734 6.445 1.00 91.81 81 VAL A O 1
ATOM 599 N N . GLY A 1 82 ? -14.693 -1.759 7.520 1.00 91.56 82 GLY A N 1
ATOM 600 C CA . GLY A 1 82 ? -14.057 -2.263 8.734 1.00 91.56 82 GLY A CA 1
ATOM 601 C C . GLY A 1 82 ? -12.528 -2.191 8.712 1.00 91.56 82 GLY A C 1
ATOM 602 O O . GLY A 1 82 ? -11.904 -2.840 9.546 1.00 91.56 82 GLY A O 1
ATOM 603 N N . TYR A 1 83 ? -11.912 -1.460 7.773 1.00 94.38 83 TYR A N 1
ATOM 604 C CA . TYR A 1 83 ? -10.464 -1.249 7.723 1.00 94.38 83 TYR A CA 1
ATOM 605 C C . TYR A 1 83 ? -10.086 0.219 7.499 1.00 94.38 83 TYR A C 1
ATOM 607 O O . TYR A 1 83 ? -10.774 0.948 6.789 1.00 94.38 83 TYR A O 1
ATOM 615 N N . GLU A 1 84 ? -8.967 0.632 8.090 1.00 93.06 84 GLU A N 1
ATOM 616 C CA . GLU A 1 84 ? -8.374 1.968 8.006 1.00 93.06 84 GLU A CA 1
ATOM 617 C C . GLU A 1 84 ? -6.836 1.891 7.974 1.00 93.06 84 GLU A C 1
ATOM 619 O O . GLU A 1 84 ? -6.237 0.830 8.172 1.00 93.06 84 GLU A O 1
ATOM 624 N N . GLY A 1 85 ? -6.194 3.036 7.734 1.00 93.12 85 GLY A N 1
ATOM 625 C CA . GLY A 1 85 ? -4.745 3.156 7.573 1.00 93.12 85 GLY A CA 1
ATOM 626 C C . GLY A 1 85 ? -4.312 3.210 6.103 1.00 93.12 85 GLY A C 1
ATOM 627 O O . GLY A 1 85 ? -5.108 2.928 5.206 1.00 93.12 85 GLY A O 1
ATOM 628 N N . PRO A 1 86 ? -3.055 3.597 5.828 1.00 90.50 86 PRO A N 1
ATOM 629 C CA . PRO A 1 86 ? -2.541 3.753 4.465 1.00 90.50 86 PRO A CA 1
ATOM 630 C C . PRO A 1 86 ? -2.522 2.442 3.666 1.00 90.50 86 PRO A C 1
ATOM 632 O O . PRO A 1 86 ? -2.642 2.481 2.444 1.00 90.50 86 PRO A O 1
ATOM 635 N N . ASN A 1 87 ? -2.405 1.289 4.332 1.00 92.50 87 ASN A N 1
ATOM 636 C CA . ASN A 1 87 ? -2.408 -0.038 3.713 1.00 92.50 87 ASN A CA 1
ATOM 637 C C . ASN A 1 87 ? -3.591 -0.899 4.207 1.00 92.50 87 ASN A C 1
ATOM 639 O O . ASN A 1 87 ? -3.587 -2.125 4.044 1.00 92.50 87 ASN A O 1
ATOM 643 N N . CYS A 1 88 ? -4.608 -0.264 4.804 1.00 95.12 88 CYS A N 1
ATOM 644 C CA . CYS A 1 88 ? -5.790 -0.910 5.376 1.00 95.12 88 CYS A CA 1
ATOM 645 C C . CYS A 1 88 ? -5.450 -2.007 6.399 1.00 95.12 88 CYS A C 1
ATOM 647 O O . CYS A 1 88 ? -6.060 -3.077 6.428 1.00 95.12 88 CYS A O 1
ATOM 649 N N . GLU A 1 89 ? -4.431 -1.759 7.215 1.00 93.12 89 GLU A N 1
ATOM 650 C CA . GLU A 1 89 ? -3.915 -2.681 8.222 1.00 93.12 89 GLU A CA 1
ATOM 651 C C . GLU A 1 89 ? -4.676 -2.610 9.555 1.00 93.12 89 GLU A C 1
ATOM 653 O O . GLU A 1 89 ? -4.639 -3.558 10.343 1.00 93.12 89 GLU A O 1
ATOM 658 N N . LEU A 1 90 ? -5.389 -1.510 9.812 1.00 92.25 90 LEU A N 1
ATOM 659 C CA . LEU A 1 90 ? -6.123 -1.298 11.054 1.00 92.25 90 LEU A CA 1
ATOM 660 C C . LEU A 1 90 ? -7.560 -1.772 10.882 1.00 92.25 90 LEU A C 1
ATOM 662 O O . LEU A 1 90 ? -8.312 -1.196 10.106 1.00 92.25 90 LEU A O 1
ATOM 666 N N . LYS A 1 91 ? -7.969 -2.804 11.620 1.00 91.00 91 LYS A N 1
ATOM 667 C CA . LYS A 1 91 ? -9.360 -3.265 11.612 1.00 91.00 91 LYS A CA 1
ATOM 668 C C . LYS A 1 91 ? -10.221 -2.346 12.480 1.00 91.00 91 LYS A C 1
ATOM 670 O O . LYS A 1 91 ? -10.034 -2.297 13.695 1.00 91.00 91 LYS A O 1
ATOM 675 N N . THR A 1 92 ? -11.192 -1.664 11.887 1.00 86.06 92 THR A N 1
ATOM 676 C CA . THR A 1 92 ? -12.200 -0.904 12.619 1.00 86.06 92 THR A CA 1
ATOM 677 C C . THR A 1 92 ? -13.340 -1.811 13.047 1.00 86.06 92 THR A C 1
ATOM 679 O O . THR A 1 92 ? -13.950 -2.543 12.266 1.00 86.06 92 THR A O 1
ATOM 682 N N . PHE A 1 93 ? -13.620 -1.791 14.345 1.00 80.00 93 PHE A N 1
ATOM 683 C CA . PHE A 1 93 ? -14.749 -2.509 14.907 1.00 80.00 93 PHE A CA 1
ATOM 684 C C . PHE A 1 93 ? -16.000 -1.655 14.690 1.00 80.00 93 PHE A C 1
ATOM 686 O O . PHE A 1 93 ? -16.372 -0.843 15.536 1.00 80.00 93 PHE A O 1
ATOM 693 N N . SER A 1 94 ? -16.639 -1.796 13.528 1.00 66.06 94 SER A N 1
ATOM 694 C CA . SER A 1 94 ? -17.975 -1.243 13.328 1.00 66.06 94 SER A CA 1
ATOM 695 C C . SER A 1 94 ? -18.938 -2.058 14.184 1.00 66.06 94 SER A C 1
ATOM 697 O O . SER A 1 94 ? -19.363 -3.148 13.801 1.00 66.06 94 SER A O 1
ATOM 699 N N . VAL A 1 95 ? -19.239 -1.563 15.384 1.00 62.25 95 VAL A N 1
ATOM 700 C CA . VAL A 1 95 ? -20.307 -2.123 16.208 1.00 62.25 95 VAL A CA 1
ATOM 701 C C . VAL A 1 95 ? -21.596 -1.944 15.412 1.00 62.25 95 VAL A C 1
ATOM 703 O O . VAL A 1 95 ? -22.111 -0.832 15.298 1.00 62.25 95 VAL A O 1
ATOM 706 N N . GLU A 1 96 ? -22.098 -3.023 14.812 1.00 62.66 96 GLU A N 1
ATOM 707 C CA . GLU A 1 96 ? -23.417 -3.023 14.194 1.00 62.66 96 GLU A CA 1
ATOM 708 C C . GLU A 1 96 ? -24.437 -2.693 15.290 1.00 62.66 96 GLU A C 1
ATOM 710 O O . GLU A 1 96 ? -24.791 -3.531 16.123 1.00 62.66 96 GLU A O 1
ATOM 715 N N . MET A 1 97 ? -24.914 -1.446 15.313 1.00 58.03 97 MET A N 1
ATOM 716 C CA . MET A 1 97 ? -25.902 -0.943 16.276 1.00 58.03 97 MET A CA 1
ATOM 717 C C . MET A 1 97 ? -27.310 -1.537 16.060 1.00 58.03 97 MET A C 1
ATOM 719 O O . MET A 1 97 ? -28.322 -0.930 16.401 1.00 58.03 97 MET A O 1
ATOM 723 N N . ASN A 1 98 ? -27.388 -2.765 15.548 1.00 59.28 98 ASN A N 1
ATOM 724 C CA . ASN A 1 98 ? -28.615 -3.532 15.362 1.00 59.28 98 ASN A CA 1
ATOM 725 C C . ASN A 1 98 ? -29.055 -4.239 16.664 1.00 59.28 98 ASN A C 1
ATOM 727 O O . ASN A 1 98 ? -30.214 -4.624 16.799 1.00 59.28 98 ASN A O 1
ATOM 731 N N . SER A 1 99 ? -28.163 -4.359 17.658 1.00 61.78 99 SER A N 1
ATOM 732 C CA . SER A 1 99 ? -28.425 -5.058 18.933 1.00 61.78 99 SER A CA 1
ATOM 733 C C . SER A 1 99 ? -29.065 -4.180 20.033 1.00 61.78 99 SER A C 1
ATOM 735 O O . SER A 1 99 ? -29.513 -4.674 21.070 1.00 61.78 99 SER A O 1
ATOM 737 N N . PHE A 1 100 ? -29.203 -2.865 19.814 1.00 57.34 100 PHE A N 1
ATOM 738 C CA . PHE A 1 100 ? -29.729 -1.941 20.835 1.00 57.34 100 PHE A CA 1
ATOM 739 C C . PHE A 1 100 ? -31.219 -2.167 21.171 1.00 57.34 100 PHE A C 1
ATOM 741 O O . PHE A 1 100 ? -31.691 -1.777 22.240 1.00 57.34 100 PHE A O 1
ATOM 748 N N . ARG A 1 101 ? -31.964 -2.858 20.294 1.00 63.09 101 ARG A N 1
ATOM 749 C CA . ARG A 1 101 ? -33.380 -3.215 20.508 1.00 63.09 101 ARG A CA 1
ATOM 750 C C . ARG A 1 101 ? -33.581 -4.112 21.737 1.00 63.09 101 ARG A C 1
ATOM 752 O O . ARG A 1 101 ? -34.568 -3.948 22.446 1.00 63.09 101 ARG A O 1
ATOM 759 N N . ILE A 1 102 ? -32.649 -5.029 22.002 1.00 58.53 102 ILE A N 1
ATOM 760 C CA . ILE A 1 102 ? -32.763 -6.019 23.087 1.00 58.53 102 ILE A CA 1
ATOM 761 C C . ILE A 1 102 ? -32.248 -5.429 24.409 1.00 58.53 102 ILE A C 1
ATOM 763 O O . ILE A 1 102 ? -32.846 -5.650 25.462 1.00 58.53 102 ILE A O 1
ATOM 767 N N . GLY A 1 103 ? -31.202 -4.597 24.348 1.00 61.50 103 GLY A N 1
ATOM 768 C CA . GLY A 1 103 ? -30.677 -3.885 25.517 1.00 61.50 103 GLY A CA 1
ATOM 769 C C . GLY A 1 103 ? -31.683 -2.900 26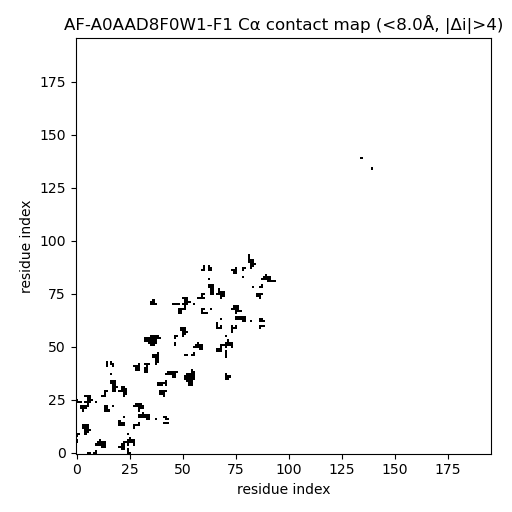.121 1.00 61.50 103 GLY A C 1
ATOM 770 O O . GLY A 1 103 ? -31.800 -2.811 27.342 1.00 61.50 103 GLY A O 1
ATOM 771 N N . TYR A 1 104 ? -32.471 -2.218 25.281 1.00 71.06 104 TYR A N 1
ATOM 772 C CA . TYR A 1 104 ? -33.482 -1.265 25.745 1.00 71.06 104 TYR A CA 1
ATOM 773 C C . TYR A 1 104 ? -34.621 -1.946 26.521 1.00 71.06 104 TYR A C 1
ATOM 775 O O . TYR A 1 104 ? -35.033 -1.448 27.564 1.00 71.06 104 TYR A O 1
ATOM 783 N N . ALA A 1 105 ? -35.083 -3.122 26.082 1.00 74.75 105 ALA A N 1
ATOM 784 C CA . ALA A 1 105 ? -36.150 -3.849 26.771 1.00 74.75 105 ALA A CA 1
ATOM 785 C C . ALA A 1 105 ? -35.735 -4.262 28.196 1.00 74.75 105 ALA A C 1
ATOM 787 O O . ALA A 1 105 ? -36.457 -3.997 29.156 1.00 74.75 105 ALA A O 1
ATOM 788 N N . ILE A 1 106 ? -34.535 -4.826 28.352 1.00 80.75 106 ILE A N 1
ATOM 789 C CA . ILE A 1 106 ? -34.017 -5.248 29.663 1.00 80.75 106 ILE A CA 1
ATOM 790 C C . ILE A 1 106 ? -33.723 -4.025 30.540 1.00 80.75 106 ILE A C 1
ATOM 792 O O . ILE A 1 106 ? -34.090 -4.009 31.714 1.00 80.75 106 ILE A O 1
ATOM 796 N N . GLY A 1 107 ? -33.147 -2.967 29.958 1.00 81.06 107 GLY A N 1
ATOM 797 C CA . GLY A 1 107 ? -32.910 -1.701 30.648 1.00 81.06 107 GLY A CA 1
ATOM 798 C C . GLY A 1 107 ? -34.195 -1.086 31.205 1.00 81.06 107 GLY A C 1
ATOM 799 O O . GLY A 1 107 ? -34.223 -0.711 32.372 1.00 81.06 107 GLY A O 1
ATOM 800 N N . THR A 1 108 ? -35.278 -1.043 30.421 1.00 83.75 108 THR A N 1
ATOM 801 C CA . THR A 1 108 ? -36.575 -0.499 30.875 1.00 83.75 108 THR A CA 1
ATOM 802 C C . THR A 1 108 ? -37.233 -1.328 31.975 1.00 83.75 108 THR A C 1
ATOM 804 O O . THR A 1 108 ? -37.826 -0.763 32.890 1.00 83.75 108 THR A O 1
ATOM 807 N N . LEU A 1 109 ? -37.103 -2.657 31.939 1.00 89.12 109 LEU A N 1
ATOM 808 C CA . LEU A 1 109 ? -37.643 -3.517 32.993 1.00 89.12 109 LEU A CA 1
ATOM 809 C C . LEU A 1 109 ? -36.876 -3.336 34.304 1.00 89.12 109 LEU A C 1
ATOM 811 O O . LEU A 1 109 ? -37.490 -3.190 35.357 1.00 89.12 109 LEU A O 1
ATOM 815 N N . VAL A 1 110 ? -35.544 -3.279 34.246 1.00 91.44 110 VAL A N 1
ATOM 816 C CA . VAL A 1 110 ? -34.712 -3.077 35.439 1.00 91.44 110 VAL A CA 1
ATOM 817 C C . VAL A 1 110 ? -34.939 -1.689 36.037 1.00 91.44 110 VAL A C 1
ATOM 819 O O . VAL A 1 110 ? -35.118 -1.572 37.248 1.00 91.44 110 VAL A O 1
ATOM 822 N N . THR A 1 111 ? -35.006 -0.635 35.219 1.00 89.12 111 THR A N 1
ATOM 823 C CA . THR A 1 111 ? -35.286 0.718 35.724 1.00 89.12 111 THR A CA 1
ATOM 824 C C . THR A 1 111 ? -36.687 0.825 36.314 1.00 89.12 111 THR A C 1
ATOM 826 O O . THR A 1 111 ? -36.849 1.441 37.365 1.00 89.12 111 THR A O 1
ATOM 829 N N . PHE A 1 112 ? -37.690 0.179 35.715 1.00 92.44 112 PHE A N 1
ATOM 830 C CA . PHE A 1 112 ? -39.043 0.141 36.264 1.00 92.44 112 PHE A CA 1
ATOM 831 C C . PHE A 1 112 ? -39.101 -0.589 37.613 1.00 92.44 112 PHE A C 1
ATOM 833 O O . PHE A 1 112 ? -39.709 -0.079 38.554 1.00 92.44 112 PHE A O 1
ATOM 840 N N . LEU A 1 113 ? -38.411 -1.728 37.753 1.00 93.06 113 LEU A N 1
ATOM 841 C CA . LEU A 1 113 ? -38.308 -2.448 39.027 1.00 93.06 113 LEU A CA 1
ATOM 842 C C . LEU A 1 113 ? -37.610 -1.611 40.109 1.00 93.06 113 LEU A C 1
ATOM 844 O O . LEU A 1 113 ? -38.070 -1.589 41.250 1.00 93.06 113 LEU A O 1
ATOM 848 N N . ILE A 1 114 ? -36.552 -0.874 39.755 1.00 92.56 114 ILE A N 1
ATOM 849 C CA . ILE A 1 114 ? -35.872 0.048 40.676 1.00 92.56 114 ILE A CA 1
ATOM 850 C C . ILE A 1 114 ? -36.811 1.189 41.092 1.00 92.56 114 ILE A C 1
ATOM 852 O O . ILE A 1 114 ? -36.893 1.508 42.275 1.00 92.56 114 ILE A O 1
ATOM 856 N N . ILE A 1 115 ? -37.560 1.783 40.158 1.00 92.44 115 ILE A N 1
ATOM 857 C CA . ILE A 1 115 ? -38.526 2.849 40.466 1.00 92.44 115 ILE A CA 1
ATOM 858 C C . ILE A 1 115 ? -39.636 2.327 41.388 1.00 92.44 115 ILE A C 1
ATOM 860 O O . ILE A 1 115 ? -39.950 2.986 42.378 1.00 92.44 115 ILE A O 1
ATOM 864 N N . LEU A 1 116 ? -40.193 1.140 41.125 1.00 93.06 116 LEU A N 1
ATOM 865 C CA . LEU A 1 116 ? -41.188 0.512 42.000 1.00 93.06 116 LEU A CA 1
ATOM 866 C C . LEU A 1 116 ? -40.629 0.246 43.400 1.00 93.06 116 LEU A C 1
ATOM 868 O O . LEU A 1 116 ? -41.283 0.572 44.388 1.00 93.06 116 LEU A O 1
ATOM 872 N N . ALA A 1 117 ? -39.406 -0.281 43.497 1.00 92.69 117 ALA A N 1
ATOM 873 C CA . ALA A 1 117 ? -38.742 -0.478 44.779 1.00 92.69 117 ALA A CA 1
ATOM 874 C C . ALA A 1 117 ? -38.571 0.854 45.522 1.00 92.69 117 ALA A C 1
ATOM 876 O O . ALA A 1 117 ? -38.913 0.936 46.695 1.00 92.69 117 ALA A O 1
ATOM 877 N N . LEU A 1 118 ? -38.145 1.928 44.848 1.00 92.19 118 LEU A N 1
ATOM 878 C CA . LEU A 1 118 ? -38.045 3.257 45.459 1.00 92.19 118 LEU A CA 1
ATOM 879 C C . LEU A 1 118 ? -39.408 3.796 45.914 1.00 92.19 118 LEU A C 1
ATOM 881 O O . LEU A 1 118 ? -39.476 4.430 46.962 1.00 92.19 118 LEU A O 1
ATOM 885 N N . LEU A 1 119 ? -40.492 3.548 45.177 1.00 92.06 119 LEU A N 1
ATOM 886 C CA . LEU A 1 119 ? -41.842 3.970 45.568 1.00 92.06 119 LEU A CA 1
ATOM 887 C C . LEU A 1 119 ? -42.413 3.171 46.746 1.00 92.06 119 LEU A C 1
ATOM 889 O O . LEU A 1 119 ? -43.225 3.719 47.481 1.00 92.06 119 LEU A O 1
ATOM 893 N N . LEU A 1 120 ? -41.992 1.920 46.950 1.00 90.31 120 LEU A N 1
ATOM 894 C CA . LEU A 1 120 ? -42.390 1.095 48.100 1.00 90.31 120 LEU A CA 1
ATOM 895 C C . LEU A 1 120 ? -41.495 1.334 49.323 1.00 90.31 120 LEU A C 1
ATOM 897 O O . LEU A 1 120 ? -41.972 1.395 50.454 1.00 90.31 120 LEU A O 1
ATOM 901 N N . VAL A 1 121 ? -40.196 1.520 49.097 1.00 91.62 121 VAL A N 1
ATOM 902 C CA . VAL A 1 121 ? -39.207 1.764 50.148 1.00 91.62 121 VAL A CA 1
ATOM 903 C C . VAL A 1 121 ? -39.328 3.186 50.685 1.00 91.62 121 VAL A C 1
ATOM 905 O O . VAL A 1 121 ? -39.183 3.371 51.881 1.00 91.62 121 VAL A O 1
ATOM 908 N N . LYS A 1 122 ? -39.655 4.200 49.874 1.00 87.19 122 LYS A N 1
ATOM 909 C CA . LYS A 1 122 ? -39.849 5.581 50.361 1.00 87.19 122 LYS A CA 1
ATOM 910 C C . LYS A 1 122 ? -40.909 5.727 51.462 1.00 87.19 122 LYS A C 1
ATOM 912 O O . LYS A 1 122 ? -40.552 6.289 52.487 1.00 87.19 122 LYS A O 1
ATOM 917 N N . PRO A 1 123 ? -42.164 5.259 51.324 1.00 83.69 123 PRO A N 1
ATOM 918 C CA . PRO A 1 123 ? -43.154 5.360 52.395 1.00 83.69 123 PRO A CA 1
ATOM 919 C C . PRO A 1 123 ? -42.752 4.512 53.599 1.00 83.69 123 PRO A C 1
ATOM 921 O O . PRO A 1 123 ? -42.939 4.955 54.725 1.00 83.69 123 PRO A O 1
ATOM 924 N N . TYR A 1 124 ? -42.122 3.354 53.373 1.00 84.81 124 TYR A N 1
ATOM 925 C CA . TYR A 1 124 ? -41.552 2.556 54.453 1.00 84.81 124 TYR A CA 1
ATOM 926 C C . TYR A 1 124 ? -40.468 3.335 55.211 1.00 84.81 124 TYR A C 1
ATOM 928 O O . TYR A 1 124 ? -40.532 3.417 56.427 1.00 84.81 124 TYR A O 1
ATOM 936 N N . LEU A 1 125 ? -39.529 3.984 54.516 1.00 79.50 125 LEU A N 1
ATOM 937 C CA . LEU A 1 125 ? -38.475 4.813 55.105 1.00 79.50 125 LEU A CA 1
ATOM 938 C C . LEU A 1 125 ? -39.016 6.090 55.750 1.00 79.50 125 LEU A C 1
ATOM 940 O O . LEU A 1 125 ? -38.477 6.507 56.763 1.00 79.50 125 LEU A O 1
ATOM 944 N N . VAL A 1 126 ? -40.058 6.712 55.194 1.00 80.12 126 VAL A N 1
ATOM 945 C CA . VAL A 1 126 ? -40.727 7.885 55.786 1.00 80.12 126 VAL A CA 1
ATOM 946 C C . VAL A 1 126 ? -41.424 7.485 57.084 1.00 80.12 126 VAL A C 1
ATOM 948 O O . VAL A 1 126 ? -41.212 8.114 58.113 1.00 80.12 126 VAL A O 1
ATOM 951 N N . GLN A 1 127 ? -42.171 6.384 57.073 1.00 74.50 127 GLN A N 1
ATOM 952 C CA . GLN A 1 127 ? -42.830 5.866 58.269 1.00 74.50 127 GLN A CA 1
ATOM 953 C C . GLN A 1 127 ? -41.821 5.356 59.311 1.00 74.50 127 GLN A C 1
ATOM 955 O O . GLN A 1 127 ? -42.044 5.458 60.515 1.00 74.50 127 GLN A O 1
ATOM 960 N N . TRP A 1 128 ? -40.690 4.813 58.859 1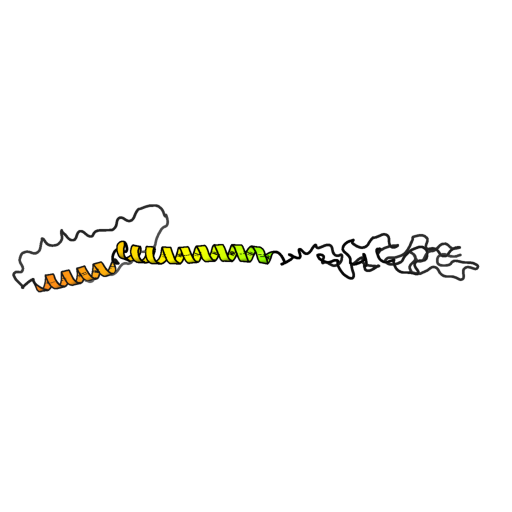.00 69.88 128 TRP A N 1
ATOM 961 C CA . TRP A 1 128 ? -39.599 4.376 59.726 1.00 69.88 128 TRP A CA 1
ATOM 962 C C . TRP A 1 128 ? -38.825 5.563 60.314 1.00 69.88 128 TRP A C 1
ATOM 964 O O . TRP A 1 128 ? -38.441 5.514 61.480 1.00 69.88 128 TRP A O 1
ATOM 974 N N . ARG A 1 129 ? -38.672 6.652 59.550 1.00 67.81 129 ARG A N 1
ATOM 975 C CA . ARG A 1 129 ? -38.092 7.923 60.000 1.00 67.81 129 ARG A CA 1
ATOM 976 C C . ARG A 1 129 ? -38.886 8.500 61.166 1.00 67.81 129 ARG A C 1
ATOM 978 O O . ARG A 1 129 ? -38.309 8.760 62.212 1.00 67.81 129 ARG A O 1
ATOM 985 N N . GLU A 1 130 ? -40.207 8.585 61.032 1.00 66.75 130 GLU A N 1
ATOM 986 C CA . GLU A 1 130 ? -41.076 9.092 62.105 1.00 66.75 130 GLU A CA 1
ATOM 987 C C . GLU A 1 130 ? -41.013 8.246 63.385 1.00 66.75 130 GLU A C 1
ATOM 989 O O . GLU A 1 130 ? -41.275 8.747 64.475 1.00 66.75 130 GLU A O 1
ATOM 994 N N . LYS A 1 131 ? -40.657 6.960 63.275 1.00 66.88 131 LYS A N 1
ATOM 995 C CA . LYS A 1 131 ? -40.635 6.035 64.413 1.00 66.88 131 LYS A CA 1
ATOM 996 C C . LYS A 1 131 ? -39.275 5.918 65.106 1.00 66.88 131 LYS A C 1
ATOM 998 O O . LYS A 1 131 ? -39.238 5.532 66.273 1.00 66.88 131 LYS A O 1
ATOM 1003 N N . PHE A 1 132 ? -38.174 6.197 64.411 1.00 63.31 132 PHE A N 1
ATOM 1004 C CA . PHE A 1 132 ? -36.821 5.934 64.917 1.00 63.31 132 PHE A CA 1
ATOM 1005 C C . PHE A 1 132 ? -35.870 7.135 64.878 1.00 63.31 132 PHE A C 1
ATOM 1007 O O . PHE A 1 132 ? -34.771 7.032 65.428 1.00 63.31 132 PHE A O 1
ATOM 1014 N N . GLU A 1 133 ? -36.261 8.269 64.292 1.00 71.94 133 GLU A N 1
ATOM 1015 C CA . GLU A 1 133 ? -35.475 9.499 64.383 1.00 71.94 133 GLU A CA 1
ATOM 1016 C C . GLU A 1 133 ? -35.633 10.085 65.796 1.00 71.94 133 GLU A C 1
ATOM 1018 O O . GLU A 1 133 ? -36.658 10.660 66.158 1.00 71.94 133 GLU A O 1
ATOM 1023 N N . LYS A 1 134 ? -34.627 9.841 66.646 1.00 65.44 134 LYS A N 1
ATOM 1024 C CA . LYS A 1 134 ? -34.520 10.468 67.970 1.00 65.44 134 LYS A CA 1
ATOM 1025 C C . LYS A 1 134 ? -34.358 11.986 67.765 1.00 65.44 134 LYS A C 1
ATOM 1027 O O . LYS A 1 134 ? -33.659 12.365 66.825 1.00 65.44 134 LYS A O 1
ATOM 1032 N N . PRO A 1 135 ? -34.971 12.838 68.609 1.00 64.12 135 PRO A N 1
ATOM 1033 C CA . PRO A 1 135 ? -34.868 14.289 68.465 1.00 64.12 135 PRO A CA 1
ATOM 1034 C C . PRO A 1 135 ? -33.403 14.731 68.444 1.00 64.12 135 PRO A C 1
ATOM 1036 O O . PRO A 1 135 ? -32.549 14.107 69.085 1.00 64.12 135 PRO A O 1
ATOM 1039 N N . SER A 1 136 ? -33.123 15.792 67.687 1.00 67.12 136 SER A N 1
ATOM 1040 C CA . SER A 1 136 ? -31.782 16.357 67.586 1.00 67.12 136 SER A CA 1
ATOM 1041 C C . SER A 1 136 ? -31.287 16.770 68.971 1.00 67.12 136 SER A C 1
ATOM 1043 O O . SER A 1 136 ? -32.065 17.178 69.833 1.00 67.12 136 SER A O 1
ATOM 1045 N N . ILE A 1 137 ? -29.971 16.716 69.180 1.00 72.31 137 ILE A N 1
ATOM 1046 C CA . ILE A 1 137 ? -29.343 17.153 70.435 1.00 72.31 137 ILE A CA 1
ATOM 1047 C C . ILE A 1 137 ? -29.687 18.621 70.760 1.00 72.31 137 ILE A C 1
ATOM 1049 O O . ILE A 1 137 ? -29.761 18.994 71.929 1.00 72.31 137 ILE A O 1
ATOM 1053 N N . TYR A 1 138 ? -29.948 19.432 69.726 1.00 71.31 138 TYR A N 1
ATOM 1054 C CA . TYR A 1 138 ? -30.381 20.823 69.856 1.00 71.31 138 TYR A CA 1
ATOM 1055 C C . TYR A 1 138 ? -31.801 20.940 70.435 1.00 71.31 138 TYR A C 1
ATOM 1057 O O . TYR A 1 138 ? -32.015 21.747 71.333 1.00 71.31 138 TYR A O 1
ATOM 1065 N N . ASP A 1 139 ? -32.732 20.071 70.028 1.00 67.31 139 ASP A N 1
ATOM 1066 C CA . ASP A 1 139 ? -34.115 20.082 70.532 1.00 67.31 139 ASP A CA 1
ATOM 1067 C C . ASP A 1 139 ? -34.187 19.673 72.018 1.00 67.31 139 ASP A C 1
ATOM 1069 O O . ASP A 1 139 ? -35.049 20.133 72.767 1.00 67.31 139 ASP A O 1
ATOM 1073 N N . GLN A 1 140 ? -33.260 18.822 72.480 1.00 73.25 140 GLN A N 1
ATOM 1074 C CA . GLN A 1 140 ? -33.135 18.473 73.902 1.00 73.25 140 GLN A CA 1
ATOM 1075 C C . GLN A 1 140 ? -32.514 19.596 74.743 1.00 73.25 140 GLN A C 1
ATOM 1077 O O . GLN A 1 140 ? -32.867 19.743 75.916 1.00 73.25 140 GLN A O 1
ATOM 1082 N N . ALA A 1 141 ? -31.600 20.382 74.169 1.00 73.50 141 ALA A N 1
ATOM 1083 C CA . ALA A 1 141 ? -30.960 21.494 74.866 1.00 73.50 141 ALA A CA 1
ATOM 1084 C C . ALA A 1 141 ? -31.952 22.631 75.162 1.00 73.50 141 ALA A C 1
ATOM 1086 O O . ALA A 1 141 ? -31.930 23.176 76.267 1.00 73.50 141 ALA A O 1
ATOM 1087 N N . A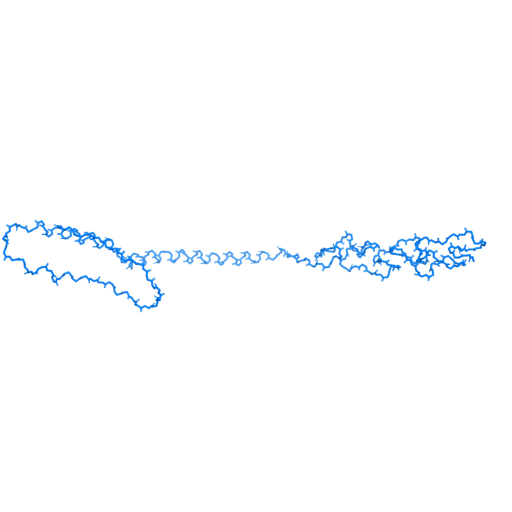SP A 1 142 ? -32.861 22.926 74.231 1.00 76.94 142 ASP A N 1
ATOM 1088 C CA . ASP A 1 142 ? -33.875 23.974 74.404 1.00 76.94 142 ASP A CA 1
ATOM 1089 C C . ASP A 1 142 ? -34.898 23.610 75.491 1.00 76.94 142 ASP A C 1
ATOM 1091 O O . ASP A 1 142 ? -35.187 24.422 76.372 1.00 76.94 142 ASP A O 1
ATOM 1095 N N . ALA A 1 143 ? -35.352 22.352 75.530 1.00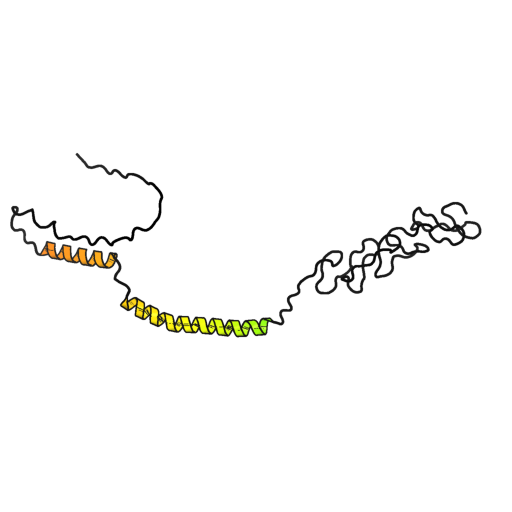 73.88 143 ALA A N 1
ATOM 1096 C CA . ALA A 1 143 ? -36.250 21.873 76.584 1.00 73.88 143 ALA A CA 1
ATOM 1097 C C . ALA A 1 143 ? -35.607 21.936 77.988 1.00 73.88 143 ALA A C 1
ATOM 1099 O O . ALA A 1 143 ? -36.280 22.225 78.980 1.00 73.88 143 ALA A O 1
ATOM 1100 N N . LEU A 1 144 ? -34.293 21.694 78.088 1.00 75.50 144 LEU A N 1
ATOM 1101 C CA . LEU A 1 144 ? -33.543 21.838 79.341 1.00 75.50 144 LEU A CA 1
ATOM 1102 C C . LEU A 1 144 ? -33.322 23.307 79.729 1.00 75.50 144 LEU A C 1
ATOM 1104 O O . LEU A 1 144 ? -33.339 23.629 80.920 1.00 75.50 144 LEU A O 1
ATOM 1108 N N . TYR A 1 145 ? -33.122 24.195 78.753 1.00 74.69 145 TYR A N 1
ATOM 1109 C CA . TYR A 1 145 ? -32.991 25.631 78.992 1.00 74.69 145 TYR A CA 1
ATOM 1110 C C . TYR A 1 145 ? -34.288 26.220 79.559 1.00 74.69 145 TYR A C 1
ATOM 1112 O O . TYR A 1 145 ? -34.252 26.901 80.586 1.00 74.69 145 TYR A O 1
ATOM 1120 N N . GLU A 1 146 ? -35.437 25.886 78.968 1.00 75.19 146 GLU A N 1
ATOM 1121 C CA . GLU A 1 146 ? -36.748 26.330 79.455 1.00 75.19 146 GLU A CA 1
ATOM 1122 C C . GLU A 1 146 ? -37.079 25.763 80.843 1.00 75.19 146 GLU A C 1
ATOM 1124 O O . GLU A 1 146 ? -37.538 26.498 81.720 1.00 75.19 146 GLU A O 1
ATOM 1129 N N . ALA A 1 147 ? -36.777 24.484 81.097 1.00 72.50 147 ALA A N 1
ATOM 1130 C CA . ALA A 1 147 ? -36.978 23.877 82.413 1.00 72.50 147 ALA A CA 1
ATOM 1131 C C . ALA A 1 147 ? -36.118 24.542 83.504 1.00 72.50 147 ALA A C 1
ATOM 1133 O O . ALA A 1 147 ? -36.595 24.777 84.616 1.00 72.50 147 ALA A O 1
ATOM 1134 N N . ARG A 1 148 ? -34.861 24.892 83.187 1.00 72.12 148 ARG A N 1
ATOM 1135 C CA . ARG A 1 148 ? -33.984 25.649 84.092 1.00 72.12 148 ARG A CA 1
ATOM 1136 C C . ARG A 1 148 ? -34.520 27.055 84.354 1.00 72.12 148 ARG A C 1
ATOM 1138 O O . ARG A 1 148 ? -34.436 27.522 85.488 1.00 72.12 148 ARG A O 1
ATOM 1145 N N . HIS A 1 149 ? -35.049 27.723 83.333 1.00 70.75 149 HIS A N 1
ATOM 1146 C CA . HIS A 1 149 ? -35.572 29.077 83.487 1.00 70.75 149 HIS A CA 1
ATOM 1147 C C . HIS A 1 149 ? -36.811 29.101 84.391 1.00 70.75 149 HIS A C 1
ATOM 1149 O O . HIS A 1 149 ? -36.872 29.908 85.313 1.00 70.75 149 HIS A O 1
ATOM 1155 N N . ASN A 1 150 ? -37.734 28.158 84.194 1.00 68.94 150 ASN A N 1
ATOM 1156 C CA . ASN A 1 150 ? -38.952 28.056 84.996 1.00 68.94 150 ASN A CA 1
ATOM 1157 C C . ASN A 1 150 ? -38.663 27.656 86.459 1.00 68.94 150 ASN A C 1
ATOM 1159 O O . ASN A 1 150 ? -39.343 28.108 87.374 1.00 68.94 150 ASN A O 1
ATOM 1163 N N . TYR A 1 151 ? -37.621 26.849 86.711 1.00 60.53 151 TYR A N 1
ATOM 1164 C CA . TYR A 1 151 ? -37.173 26.553 88.079 1.00 60.53 151 TYR A CA 1
ATOM 1165 C C . TYR A 1 151 ? -36.674 27.811 88.803 1.00 60.53 151 TYR A C 1
ATOM 1167 O O . TYR A 1 151 ? -37.076 28.064 89.938 1.00 60.53 151 TYR A O 1
ATOM 1175 N N . ASN A 1 152 ? -35.858 28.630 88.135 1.00 57.75 152 ASN A N 1
ATOM 1176 C CA . ASN A 1 152 ? -35.337 29.867 88.718 1.00 57.75 152 ASN A CA 1
ATOM 1177 C C . ASN A 1 152 ? -36.437 30.899 89.034 1.00 57.75 152 ASN A C 1
ATOM 1179 O O . ASN A 1 152 ? -36.245 31.694 89.946 1.00 57.75 152 ASN A O 1
ATOM 1183 N N . ASP A 1 153 ? -37.585 30.858 88.347 1.00 61.16 153 ASP A N 1
ATOM 1184 C CA . ASP A 1 153 ? -38.734 31.742 88.618 1.00 61.16 153 ASP A CA 1
ATOM 1185 C C . ASP A 1 153 ? -39.560 31.316 89.850 1.00 61.16 153 ASP A C 1
ATOM 1187 O O . ASP A 1 153 ? -40.337 32.108 90.380 1.00 61.16 153 ASP A O 1
ATOM 1191 N N . THR A 1 154 ? -39.392 30.078 90.334 1.00 57.25 154 THR A N 1
ATOM 1192 C CA . THR A 1 154 ? -40.071 29.568 91.546 1.00 57.25 154 THR A CA 1
ATOM 1193 C C . THR A 1 154 ? -39.253 29.714 92.826 1.00 57.25 154 THR A C 1
ATOM 1195 O O . THR A 1 154 ? -39.7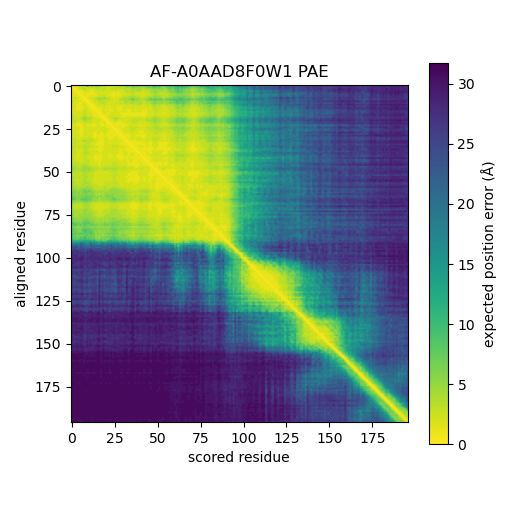66 29.454 93.915 1.00 57.25 154 THR A O 1
ATOM 1198 N N . VAL A 1 155 ? -37.991 30.132 92.717 1.00 56.12 155 VAL A N 1
ATOM 1199 C CA . VAL A 1 155 ? -37.141 30.404 93.878 1.00 56.12 155 VAL A CA 1
ATOM 1200 C C . VAL A 1 155 ? -37.374 31.851 94.309 1.00 56.12 155 VAL A C 1
ATOM 1202 O O . VAL A 1 155 ? -36.680 32.769 93.879 1.00 56.12 155 VAL A O 1
ATOM 1205 N N . GLU A 1 156 ? -38.389 32.048 95.151 1.00 55.84 156 GLU A N 1
ATOM 1206 C CA . GLU A 1 156 ? -38.499 33.229 96.012 1.00 55.84 156 GLU A CA 1
ATOM 1207 C C . GLU A 1 156 ? -37.215 33.361 96.856 1.00 55.84 156 GLU A C 1
ATOM 1209 O O . GLU A 1 156 ? -36.686 32.368 97.362 1.00 55.84 156 GLU A O 1
ATOM 1214 N N . GLU A 1 157 ? -36.687 34.586 96.960 1.00 56.84 157 GLU A N 1
ATOM 1215 C CA . GLU A 1 157 ? -35.473 34.944 97.704 1.00 56.84 157 GLU A CA 1
ATOM 1216 C C . GLU A 1 157 ? -35.614 34.677 99.212 1.00 56.84 157 GLU A C 1
ATOM 1218 O O . GLU A 1 157 ? -35.757 35.607 99.999 1.00 56.84 157 GLU A O 1
ATOM 1223 N N . ASP A 1 158 ? -35.496 33.424 99.645 1.00 47.97 158 ASP A N 1
ATOM 1224 C CA . ASP A 1 158 ? -35.305 33.106 101.056 1.00 47.97 158 ASP A CA 1
ATOM 1225 C C . ASP A 1 158 ? -33.925 32.476 101.299 1.00 47.97 158 ASP A C 1
ATOM 1227 O O . ASP A 1 158 ? -33.687 31.283 101.136 1.00 47.97 158 ASP A O 1
ATOM 1231 N N . ASN A 1 159 ? -33.044 33.341 101.811 1.00 43.25 159 ASN A N 1
ATOM 1232 C CA . ASN A 1 159 ? -31.974 33.051 102.768 1.00 43.25 159 ASN A CA 1
ATOM 1233 C C . ASN A 1 159 ? -30.589 32.595 102.239 1.00 43.25 159 ASN A C 1
ATOM 1235 O O . ASN A 1 159 ? -30.368 31.503 101.726 1.00 43.25 159 ASN A O 1
ATOM 1239 N N . TYR A 1 160 ? -29.601 33.461 102.486 1.00 52.16 160 TYR A N 1
ATOM 1240 C CA . TYR A 1 160 ? -28.184 33.419 102.100 1.00 52.16 160 TYR A CA 1
ATOM 1241 C C . TYR A 1 160 ? -27.332 32.358 102.844 1.00 52.16 160 TYR A C 1
ATOM 1243 O O . TYR A 1 160 ? -26.117 32.512 102.928 1.00 52.16 160 TYR A O 1
ATOM 1251 N N . GLN A 1 161 ? -27.902 31.276 103.389 1.00 50.78 161 GLN A N 1
ATOM 1252 C CA . GLN A 1 161 ? -27.147 30.407 104.312 1.00 50.78 161 GLN A CA 1
ATOM 1253 C C . GLN A 1 161 ? -27.232 28.887 104.101 1.00 50.78 161 GLN A C 1
ATOM 1255 O O . GLN A 1 161 ? -26.816 28.166 104.995 1.00 50.78 161 GLN A O 1
ATOM 1260 N N . ASP A 1 162 ? -27.632 28.393 102.929 1.00 45.22 162 ASP A N 1
ATOM 1261 C CA . ASP A 1 162 ? -27.377 26.993 102.540 1.00 45.22 162 ASP A CA 1
ATOM 1262 C C . ASP A 1 162 ? -26.992 26.923 101.054 1.00 45.22 162 ASP A C 1
ATOM 1264 O O . ASP A 1 162 ? -27.810 26.735 100.156 1.00 45.22 162 ASP A O 1
ATOM 1268 N N . ARG A 1 163 ? -25.704 27.156 100.777 1.00 54.75 163 ARG A N 1
ATOM 1269 C CA . ARG A 1 163 ? -25.086 26.956 99.457 1.00 54.75 163 ARG A CA 1
ATOM 1270 C C . ARG A 1 163 ? -23.970 25.924 99.538 1.00 54.75 163 ARG A C 1
ATOM 1272 O O . ARG A 1 163 ? -22.814 26.273 99.359 1.00 54.75 163 ARG A O 1
ATOM 1279 N N . GLU A 1 164 ? -24.341 24.673 99.745 1.00 52.31 164 GLU A N 1
ATOM 1280 C CA . GLU A 1 164 ? -23.702 23.480 99.179 1.00 52.31 164 GLU A CA 1
ATOM 1281 C C . GLU A 1 164 ? -24.788 22.407 99.220 1.00 52.31 164 GLU A C 1
ATOM 1283 O O . GLU A 1 164 ? -25.221 22.109 100.316 1.00 52.31 164 GLU A O 1
ATOM 1288 N N . ASP A 1 165 ? -25.313 21.972 98.062 1.00 46.53 165 ASP A N 1
ATOM 1289 C CA . ASP A 1 165 ? -26.080 20.709 97.872 1.00 46.53 165 ASP A CA 1
ATOM 1290 C C . ASP A 1 165 ? -26.823 20.624 96.518 1.00 46.53 165 ASP A C 1
ATOM 1292 O O . ASP A 1 165 ? -27.557 19.674 96.254 1.00 46.53 165 ASP A O 1
ATOM 1296 N N . ILE A 1 166 ? -26.614 21.561 95.583 1.00 50.72 166 ILE A N 1
ATOM 1297 C CA . ILE A 1 166 ? -27.194 21.461 94.228 1.00 50.72 166 ILE A CA 1
ATOM 1298 C C . ILE A 1 166 ? -26.101 21.550 93.161 1.00 50.72 166 ILE A C 1
ATOM 1300 O O . ILE A 1 166 ? -26.132 22.380 92.260 1.00 50.72 166 ILE A O 1
ATOM 1304 N N . TYR A 1 167 ? -25.094 20.6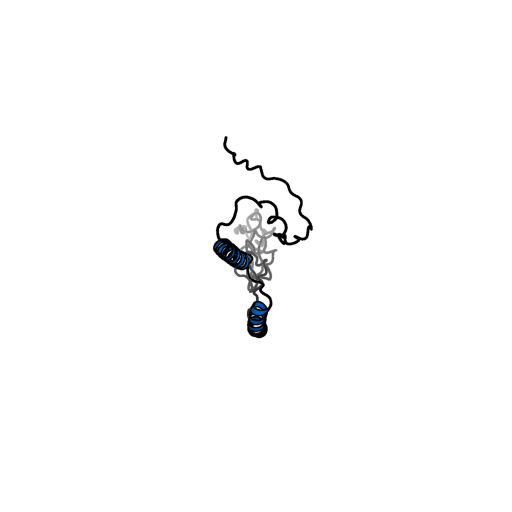83 93.267 1.00 45.84 167 TYR A N 1
ATOM 1305 C CA . TYR A 1 167 ? -24.158 20.409 92.167 1.00 45.84 167 TYR A CA 1
ATOM 1306 C C . TYR A 1 167 ? -23.823 18.925 92.010 1.00 45.84 167 TYR A C 1
ATOM 1308 O O . TYR A 1 167 ? -22.802 18.583 91.421 1.00 45.84 167 TYR A O 1
ATOM 1316 N N . GLN A 1 168 ? -24.687 18.024 92.490 1.00 44.47 168 GLN A N 1
ATOM 1317 C CA . GLN A 1 168 ? -24.393 16.589 92.425 1.00 44.47 168 GLN A CA 1
ATOM 1318 C C . GLN A 1 168 ? -25.357 15.726 91.621 1.00 44.47 168 GLN A C 1
ATOM 1320 O O . GLN A 1 168 ? -25.079 14.545 91.476 1.00 44.47 168 GLN A O 1
ATOM 1325 N N . ASN A 1 169 ? -26.392 16.294 90.991 1.00 41.22 169 ASN A N 1
ATOM 1326 C CA . ASN A 1 169 ? -27.292 15.517 90.124 1.00 41.22 169 ASN A CA 1
ATOM 1327 C C . ASN A 1 169 ? -27.491 16.077 88.707 1.00 41.22 169 ASN A C 1
ATOM 1329 O O . ASN A 1 169 ? -28.422 15.679 88.012 1.00 41.22 169 ASN A O 1
ATOM 1333 N N . CYS A 1 170 ? -26.576 16.913 88.208 1.00 40.81 170 CYS A N 1
ATOM 1334 C CA . CYS A 1 170 ? -26.396 17.000 86.756 1.00 40.81 170 CYS A CA 1
ATOM 1335 C C . CYS A 1 170 ? -25.511 15.828 86.317 1.00 40.81 170 CYS A C 1
ATOM 1337 O O . CYS A 1 170 ? -24.315 15.992 86.088 1.00 40.81 170 CYS A O 1
ATOM 1339 N N . VAL A 1 171 ? -26.096 14.631 86.226 1.00 41.59 171 VAL A N 1
ATOM 1340 C CA . VAL A 1 171 ? -25.507 13.540 85.444 1.00 41.59 171 VAL A CA 1
ATOM 1341 C C . VAL A 1 171 ? -25.512 14.018 83.996 1.00 41.59 171 VAL A C 1
ATOM 1343 O O . VAL A 1 171 ? -26.523 13.948 83.302 1.00 41.59 171 VAL A O 1
ATOM 1346 N N . VAL A 1 172 ? -24.387 14.576 83.553 1.00 41.12 172 VAL A N 1
ATOM 1347 C CA . VAL A 1 172 ? -24.110 14.735 82.130 1.00 41.12 172 VAL A CA 1
ATOM 1348 C C . VAL A 1 172 ? -24.043 13.316 81.580 1.00 41.12 172 VAL A C 1
ATOM 1350 O O . VAL A 1 172 ? -23.086 12.592 81.844 1.00 41.12 172 VAL A O 1
ATOM 1353 N N . ILE A 1 173 ? -25.082 12.897 80.859 1.00 40.28 173 ILE A N 1
ATOM 1354 C CA . ILE A 1 173 ? -25.009 11.706 80.017 1.00 40.28 173 ILE A CA 1
ATOM 1355 C C . ILE A 1 173 ? -24.020 12.060 78.904 1.00 40.28 173 ILE A C 1
ATOM 1357 O O . ILE A 1 173 ? -24.389 12.673 77.905 1.00 40.28 173 ILE A O 1
ATOM 1361 N N . GLN A 1 174 ? -22.739 11.756 79.110 1.00 35.50 174 GLN A N 1
ATOM 1362 C CA . GLN A 1 174 ? -21.790 11.712 78.008 1.00 35.50 174 GLN A CA 1
ATOM 1363 C C . GLN A 1 174 ? -22.180 10.519 77.124 1.00 35.50 174 GLN A C 1
ATOM 1365 O O . GLN A 1 174 ? -22.329 9.415 77.652 1.00 35.50 174 GLN A O 1
ATOM 1370 N N . PRO A 1 175 ? -22.384 10.700 75.810 1.00 39.59 175 PRO A N 1
ATOM 1371 C CA . PRO A 1 175 ? -22.519 9.564 74.913 1.00 39.59 175 PRO A CA 1
ATOM 1372 C C . PRO A 1 175 ? -21.183 8.808 74.879 1.00 39.59 175 PRO A C 1
ATOM 1374 O O . PRO A 1 175 ? -20.138 9.409 74.626 1.00 39.59 175 PRO A O 1
ATOM 1377 N N . GLU A 1 176 ? -21.212 7.502 75.150 1.00 37.75 176 GLU A N 1
ATOM 1378 C CA . GLU A 1 176 ? -20.081 6.605 74.906 1.00 37.75 176 GLU A CA 1
ATOM 1379 C C . GLU A 1 176 ? -19.760 6.626 73.408 1.00 37.75 176 GLU A C 1
ATOM 1381 O O . GLU A 1 176 ? -20.497 6.102 72.574 1.00 37.75 176 GLU A O 1
ATOM 1386 N N . VAL A 1 177 ? -18.669 7.309 73.067 1.00 40.44 177 VAL A N 1
ATOM 1387 C CA . VAL A 1 177 ? -18.036 7.235 71.754 1.00 40.44 177 VAL A CA 1
ATOM 1388 C C . VAL A 1 177 ? -17.193 5.964 71.753 1.00 40.44 177 VAL A C 1
ATOM 1390 O O . VAL A 1 177 ? -16.205 5.881 72.484 1.00 40.44 177 VAL A O 1
ATOM 1393 N N . ASP A 1 178 ? -17.599 4.979 70.949 1.00 33.12 178 ASP A N 1
ATOM 1394 C CA . ASP A 1 178 ? -16.826 3.766 70.675 1.00 33.12 178 ASP A CA 1
ATOM 1395 C C . ASP A 1 178 ? -15.407 4.147 70.217 1.00 33.12 178 ASP A C 1
ATOM 1397 O O . ASP A 1 178 ? -15.197 4.718 69.144 1.00 33.12 178 ASP A O 1
ATOM 1401 N N . GLN A 1 179 ? -14.414 3.843 71.054 1.00 34.84 179 GLN A N 1
ATOM 1402 C CA . GLN A 1 179 ? -13.002 3.980 70.715 1.00 34.84 179 GLN A CA 1
ATOM 1403 C C . GLN A 1 179 ? -12.585 2.821 69.806 1.00 34.84 179 GLN A C 1
ATOM 1405 O O . GLN A 1 179 ? -12.376 1.697 70.260 1.00 34.84 179 GLN A O 1
ATOM 1410 N N . GLY A 1 180 ? -12.413 3.109 68.518 1.00 30.83 180 GLY A N 1
ATOM 1411 C CA . GLY A 1 180 ? -11.864 2.168 67.552 1.00 30.83 180 GLY A CA 1
ATOM 1412 C C . GLY A 1 180 ? -11.174 2.887 66.403 1.00 30.83 180 GLY A C 1
ATOM 1413 O O . GLY A 1 180 ? -11.806 3.172 65.398 1.00 30.83 180 GLY A O 1
ATOM 1414 N N . THR A 1 181 ? -9.872 3.124 66.586 1.00 30.22 181 THR A N 1
ATOM 1415 C CA . THR A 1 181 ? -8.846 3.455 65.577 1.00 30.22 181 THR A CA 1
ATOM 1416 C C . THR A 1 181 ? -8.991 4.772 64.810 1.00 30.22 181 THR A C 1
ATOM 1418 O O . THR A 1 181 ? -9.696 4.827 63.815 1.00 30.22 181 THR A O 1
ATOM 1421 N N . GLU A 1 182 ? -8.199 5.781 65.189 1.00 31.52 182 GLU A N 1
ATOM 1422 C CA . GLU A 1 182 ? -7.184 6.345 64.286 1.00 31.52 182 GLU A CA 1
ATOM 1423 C C . GLU A 1 182 ? -6.164 7.203 65.056 1.00 31.52 182 GLU A C 1
ATOM 1425 O O . GLU A 1 182 ? -6.477 8.100 65.836 1.00 31.52 182 GLU A O 1
ATOM 1430 N N . GLU A 1 183 ? -4.909 6.828 64.856 1.00 30.73 183 GLU A N 1
ATOM 1431 C CA . GLU A 1 183 ? -3.695 7.581 65.127 1.00 30.73 183 GLU A CA 1
ATOM 1432 C C . GLU A 1 183 ? -3.725 8.886 64.311 1.00 30.73 183 GLU A C 1
ATOM 1434 O O . GLU A 1 183 ? -4.028 8.830 63.128 1.00 30.73 183 GLU A O 1
ATOM 1439 N N . TYR A 1 184 ? -3.474 10.043 64.936 1.00 28.62 184 TYR A N 1
ATOM 1440 C CA . TYR A 1 184 ? -2.586 11.130 64.472 1.00 28.62 184 TYR A CA 1
ATOM 1441 C C . TYR A 1 184 ? -2.851 12.450 65.231 1.00 28.62 184 TYR A C 1
ATOM 1443 O O . TYR A 1 184 ? -3.853 13.133 65.074 1.00 28.62 184 TYR A O 1
ATOM 1451 N N . GLN A 1 185 ? -1.878 12.743 66.092 1.00 32.16 185 GLN A N 1
ATOM 1452 C CA . GLN A 1 185 ? -1.320 14.017 66.557 1.00 32.16 185 GLN A CA 1
ATOM 1453 C C . GLN A 1 185 ? -1.998 15.369 66.243 1.00 32.16 185 GLN A C 1
ATOM 1455 O O . GLN A 1 185 ? -2.196 15.744 65.095 1.00 32.16 185 GLN A O 1
ATOM 1460 N N . ASN A 1 186 ? -2.028 16.170 67.321 1.00 27.45 186 ASN A N 1
ATOM 1461 C CA . ASN A 1 186 ? -1.799 17.619 67.410 1.00 27.45 186 ASN A CA 1
ATOM 1462 C C . ASN A 1 186 ? -2.767 18.564 66.691 1.00 27.45 186 ASN A C 1
ATOM 1464 O O . ASN A 1 186 ? -2.764 18.657 65.473 1.00 27.45 186 ASN A O 1
ATOM 1468 N N . LEU A 1 187 ? -3.399 19.440 67.482 1.00 32.22 187 LEU A N 1
ATOM 1469 C CA . LEU A 1 187 ? -3.276 20.892 67.312 1.00 32.22 187 LEU A CA 1
ATOM 1470 C C . LEU A 1 187 ? -3.737 21.624 68.587 1.00 32.22 187 LEU A C 1
ATOM 1472 O O . LEU A 1 187 ? -4.916 21.665 68.919 1.00 32.22 187 LEU A O 1
ATOM 1476 N N . SER A 1 188 ? -2.727 22.150 69.288 1.00 30.73 188 SER A N 1
ATOM 1477 C CA . SER A 1 188 ? -2.655 23.465 69.944 1.00 30.73 188 SER A CA 1
ATOM 1478 C C . SER A 1 188 ? -3.800 23.930 70.861 1.00 30.73 188 SER A C 1
ATOM 1480 O O . SER A 1 188 ? -4.848 24.382 70.409 1.00 30.73 188 SER A O 1
ATOM 1482 N N . GLU A 1 189 ? -3.520 23.914 72.167 1.00 32.34 189 GLU A N 1
ATOM 1483 C CA . GLU A 1 189 ? -3.275 25.130 72.966 1.00 32.34 189 GLU A CA 1
ATOM 1484 C C . GLU A 1 189 ? -4.074 26.384 72.548 1.00 32.34 189 GLU A C 1
ATOM 1486 O O . GLU A 1 189 ? -3.696 27.114 71.636 1.00 32.34 189 GLU A O 1
ATOM 1491 N N . TYR A 1 190 ? -5.157 26.664 73.275 1.00 34.31 190 TYR A N 1
ATOM 1492 C CA . TYR A 1 190 ? -5.745 28.000 73.366 1.00 34.31 190 TYR A CA 1
ATOM 1493 C C . TYR A 1 190 ? -5.824 28.393 74.842 1.00 34.31 190 TYR A C 1
ATOM 1495 O O . TYR A 1 190 ? -6.744 28.014 75.567 1.00 34.31 190 TYR A O 1
ATOM 1503 N N . GLU A 1 191 ? -4.825 29.153 75.288 1.00 33.34 191 GLU A N 1
ATOM 1504 C CA . GLU A 1 191 ? -4.925 29.996 76.475 1.00 33.34 191 GLU A CA 1
ATOM 1505 C C . GLU A 1 191 ? -5.950 31.111 76.226 1.00 33.34 191 GLU A C 1
ATOM 1507 O O . GLU A 1 191 ? -5.893 31.812 75.216 1.00 33.34 191 GLU A O 1
ATOM 1512 N N . PHE A 1 192 ? -6.844 31.336 77.191 1.00 30.55 192 PHE A N 1
ATOM 1513 C CA . PHE A 1 192 ? -7.496 32.631 77.364 1.00 30.55 192 PHE A CA 1
ATOM 1514 C C . PHE A 1 192 ? -7.478 33.027 78.844 1.00 30.55 192 PHE A C 1
ATOM 1516 O O . PHE A 1 192 ? -8.212 32.504 79.681 1.00 30.55 192 PHE A O 1
ATOM 1523 N N . VAL A 1 193 ? -6.543 33.937 79.118 1.00 32.69 193 VAL A N 1
ATOM 1524 C CA . VAL A 1 193 ? -6.480 34.997 80.134 1.00 32.69 193 VAL A CA 1
ATOM 1525 C C . VAL A 1 193 ? -7.634 35.034 81.145 1.00 32.69 193 VAL A C 1
ATOM 1527 O O . VAL A 1 193 ? -8.781 35.316 80.797 1.00 32.69 193 VAL A O 1
ATOM 1530 N N . LYS A 1 194 ? -7.293 34.910 82.436 1.00 31.73 194 LYS A N 1
ATOM 1531 C CA . LYS A 1 194 ? -8.141 35.369 83.545 1.00 31.73 194 LYS A CA 1
ATOM 1532 C C . LYS A 1 194 ? -7.503 36.558 84.256 1.00 31.73 194 LYS A C 1
ATOM 1534 O O . LYS A 1 194 ? -6.341 36.529 84.642 1.00 31.73 194 LYS A O 1
ATOM 1539 N N . SER A 1 195 ? -8.328 37.584 84.422 1.00 32.94 195 SER A N 1
ATOM 1540 C CA . SER A 1 195 ? -8.092 38.837 85.129 1.00 32.94 195 SER A CA 1
ATOM 1541 C C . SER A 1 195 ? -7.685 38.661 86.597 1.00 32.94 195 SER A C 1
ATOM 1543 O O . SER A 1 195 ? -8.428 38.034 87.361 1.00 32.94 195 SER A O 1
ATOM 1545 N N . LYS A 1 196 ? -6.614 39.342 87.009 1.00 34.84 196 LYS A N 1
ATOM 1546 C CA . LYS A 1 196 ? -6.591 40.291 88.134 1.00 34.84 196 LYS A CA 1
ATOM 1547 C C . LYS A 1 196 ? -5.291 41.085 88.135 1.00 34.84 196 LYS A C 1
ATOM 1549 O O . LYS A 1 196 ? -4.252 40.482 87.801 1.00 34.84 196 LYS A O 1
#

Radius of gyration: 48.99 Å; Cα contacts (8 Å, |Δi|>4): 264; chains: 1; bounding box: 69×48×141 Å